Protein AF-A0A917J4Y0-F1 (afdb_monomer)

InterPro domains:
  IPR025857 MacB-like periplasmic core domain [PF12704] (19-172)

Solvent-accessible surface area (backbone atoms only — not comparable to full-atom values): 13237 Å² total; per-residue (Å²): 117,78,69,58,58,57,54,53,52,54,51,50,68,68,44,46,70,64,47,49,55,54,51,49,54,51,50,52,53,50,49,54,51,51,53,52,51,51,47,52,51,50,61,64,45,64,69,62,78,38,103,54,43,96,77,63,81,85,72,63,35,76,47,74,61,93,85,47,77,45,78,38,79,68,62,64,84,64,50,52,62,50,47,49,72,73,33,86,85,50,87,77,70,65,58,77,44,82,39,87,73,39,82,48,73,58,91,95,44,77,44,81,44,64,50,65,54,63,43,49,55,39,47,70,76,67,65,63,83,71,95,72,82,57,78,90,64,41,55,73,45,93,86,54,82,88,74,54,70,66,58,63,55,42,56,60,52,52,47,54,52,48,52,54,50,55,59,63,64,63,68,69,75,75,78,52,69,62,59,57,53,54,52,49,51,52,52,51,51,52,51,52,54,52,50,51,54,51,52,51,54,57,70,66,52,63,75,81,62,74,78,73,79,127

Nearest PDB structures (foldseek):
  5nik-assembly1_J  TM=4.363E-01  e=3.743E-01  Escherichia coli K-12
  1naq-assembly3_B  TM=4.867E-01  e=1.309E+00  Escherichia coli
  8y3r-assembly1_A  TM=3.118E-01  e=2.447E+00  African swine fever virus
  6o8z-assembly1_U  TM=2.945E-01  e=2.952E+00  Enterococcus faecalis
  6o8x-assembly1_U  TM=3.317E-01  e=8.035E+00  Enterococcus faecalis

Secondary structure (DSSP, 8-state):
-HHHHHHHHHHHHHSHHHHHHHHHHHHHHHHHHHHHHHHHHHHHHGGGSSTTGGG-----EEEEETTEEEEES---TTHHHHHHHH-TT------EEEEEEEEEEETTEEEEEEEEEE-TTHHHHHTPPPSSS-TTTTT-STT-----HHHHHHHHHHHHHHHHHHHHTT------THHHHHHHHHHHHHHHHHHHHHHHHHHHS-GGGTTS--

Sequence (214 aa):
MKGNMIIAFRNLRKNVTFSVINISGLAVGLTCFILLALWVQHELSYDSFYDNSDRLYIAYSRDNHNGNISCWSQTSSLMAPALQAGYPEIKATTRFSAHNTALLKWKDKTLIQSGATVDPGFLTMFGFSLLSGDYRTALNDPYSIILTEQTAQAAPLSWISMNKWLTNYSYRISLSGWVFVWAGFIIITIALLTISIQAIKAAVANPVKSLRNT

Organism: NCBI:txid1737353

Structure (mmCIF, N/CA/C/O backbone):
data_AF-A0A917J4Y0-F1
#
_entry.id   AF-A0A917J4Y0-F1
#
loop_
_atom_site.group_PDB
_atom_site.id
_atom_site.type_symbol
_atom_site.label_atom_id
_atom_site.label_alt_id
_atom_site.label_comp_id
_atom_site.label_asym_id
_atom_site.label_entity_id
_atom_site.label_seq_id
_atom_site.pdbx_PDB_ins_code
_atom_site.Cartn_x
_atom_site.Cartn_y
_atom_site.Cartn_z
_atom_site.occupancy
_atom_site.B_iso_or_equiv
_atom_site.auth_seq_id
_atom_site.auth_comp_id
_atom_site.auth_asym_id
_atom_site.auth_atom_id
_atom_site.pdbx_PDB_model_num
ATOM 1 N N . MET A 1 1 ? 1.580 -40.942 38.296 1.00 53.97 1 MET A N 1
ATOM 2 C CA . MET A 1 1 ? 1.506 -39.559 37.758 1.00 53.97 1 MET A CA 1
ATOM 3 C C . MET A 1 1 ? 0.163 -38.852 37.988 1.00 53.97 1 MET A C 1
ATOM 5 O O . MET A 1 1 ? 0.198 -37.678 38.326 1.00 53.97 1 MET A O 1
ATOM 9 N N . LYS A 1 2 ? -1.004 -39.516 37.876 1.00 54.19 2 LYS A N 1
ATOM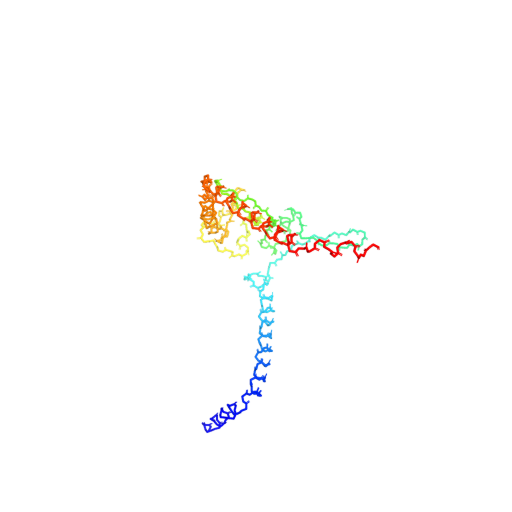 10 C CA . LYS A 1 2 ? -2.330 -38.869 38.047 1.00 54.19 2 LYS A CA 1
ATOM 11 C C . LYS A 1 2 ? -2.573 -38.222 39.428 1.00 54.19 2 LYS A C 1
ATOM 13 O O . LYS A 1 2 ? -3.234 -37.195 39.501 1.00 54.19 2 LYS A O 1
ATOM 18 N N . GLY A 1 3 ? -2.001 -38.768 40.507 1.00 65.62 3 GLY A N 1
ATOM 19 C CA . GLY A 1 3 ? -2.173 -38.228 41.865 1.00 65.62 3 GLY A CA 1
ATOM 20 C C . GLY A 1 3 ? -1.532 -36.851 42.094 1.00 65.62 3 GLY A C 1
ATOM 21 O O . GLY A 1 3 ? -2.111 -36.015 42.780 1.00 65.62 3 GLY A O 1
ATOM 22 N N . ASN A 1 4 ? -0.387 -36.567 41.463 1.00 66.50 4 ASN A N 1
ATOM 23 C CA . ASN A 1 4 ? 0.387 -35.349 41.740 1.00 66.50 4 ASN A CA 1
ATOM 24 C C . ASN A 1 4 ? -0.239 -34.089 41.114 1.00 66.50 4 ASN A C 1
ATOM 26 O O . ASN A 1 4 ? -0.193 -33.020 41.718 1.00 66.50 4 ASN A O 1
ATOM 30 N N . MET A 1 5 ? -0.885 -34.206 39.945 1.00 72.38 5 MET A N 1
ATOM 31 C CA . MET A 1 5 ? -1.561 -33.074 39.284 1.00 72.38 5 MET A CA 1
ATOM 32 C C . MET A 1 5 ? -2.764 -32.566 40.087 1.00 72.38 5 MET A C 1
ATOM 34 O O . MET A 1 5 ? -2.989 -31.362 40.183 1.00 72.38 5 MET A O 1
ATOM 38 N N . ILE A 1 6 ? -3.516 -33.475 40.714 1.00 72.38 6 ILE A N 1
ATOM 39 C CA . ILE A 1 6 ? -4.708 -33.133 41.504 1.00 72.38 6 ILE A CA 1
ATOM 40 C C . ILE A 1 6 ? -4.303 -32.404 42.796 1.00 72.38 6 ILE A C 1
ATOM 42 O O . ILE A 1 6 ? -4.974 -31.462 43.226 1.00 72.38 6 ILE A O 1
ATOM 46 N N . ILE A 1 7 ? -3.175 -32.805 43.393 1.00 73.25 7 ILE A N 1
ATOM 47 C CA . ILE A 1 7 ? -2.601 -32.163 44.583 1.00 73.25 7 ILE A CA 1
ATOM 48 C C . ILE A 1 7 ? -2.096 -30.754 44.238 1.00 73.25 7 ILE A C 1
ATOM 50 O O . ILE A 1 7 ? -2.405 -29.807 44.962 1.00 73.25 7 ILE A O 1
ATOM 54 N N . ALA A 1 8 ? -1.410 -30.586 43.103 1.00 72.62 8 ALA A N 1
ATOM 55 C CA . ALA A 1 8 ? -0.969 -29.276 42.620 1.00 72.62 8 ALA A CA 1
ATOM 56 C C . ALA A 1 8 ? -2.151 -28.320 42.361 1.00 72.62 8 ALA A C 1
ATOM 58 O O . ALA A 1 8 ? -2.118 -27.165 42.790 1.00 72.62 8 ALA A O 1
ATOM 59 N N . PHE A 1 9 ? -3.236 -28.810 41.751 1.00 74.12 9 PHE A N 1
ATOM 60 C CA . PHE A 1 9 ? -4.433 -28.009 41.472 1.00 74.12 9 PHE A CA 1
ATOM 61 C C . PHE A 1 9 ? -5.177 -27.587 42.751 1.00 74.12 9 PHE A C 1
ATOM 63 O O . PHE A 1 9 ? -5.621 -26.445 42.873 1.00 74.12 9 PHE A O 1
ATOM 70 N N . ARG A 1 10 ? -5.265 -28.474 43.756 1.00 73.38 10 ARG A N 1
ATOM 71 C CA . ARG A 1 10 ? -5.812 -28.127 45.085 1.00 73.38 10 ARG A CA 1
ATOM 72 C C . ARG A 1 10 ? -4.947 -27.106 45.824 1.00 73.38 10 ARG A C 1
ATOM 74 O O . ARG A 1 10 ? -5.500 -26.293 46.560 1.00 73.38 10 ARG A O 1
ATOM 81 N N . ASN A 1 11 ? -3.629 -27.129 45.628 1.00 69.12 11 ASN A N 1
ATOM 82 C CA . ASN A 1 11 ? -2.705 -26.179 46.251 1.00 69.12 11 ASN A CA 1
ATOM 83 C C . ASN A 1 11 ? -2.809 -24.775 45.621 1.00 69.12 11 ASN A C 1
ATOM 85 O O . ASN A 1 11 ? -2.926 -23.783 46.338 1.00 69.12 11 ASN A O 1
ATOM 89 N N . LEU A 1 12 ? -2.898 -24.698 44.288 1.00 70.00 12 LEU A N 1
ATOM 90 C CA . LEU A 1 12 ? -3.181 -23.458 43.544 1.00 70.00 12 LEU A CA 1
ATOM 91 C C . LEU A 1 12 ? -4.514 -22.819 43.966 1.00 70.00 12 LEU A C 1
ATOM 93 O O . LEU A 1 12 ? -4.611 -21.606 44.130 1.00 70.00 12 LEU A O 1
ATOM 97 N N . ARG A 1 13 ? -5.542 -23.641 44.207 1.00 70.94 13 ARG A N 1
ATOM 98 C CA . ARG A 1 13 ? -6.868 -23.173 44.640 1.00 70.94 13 ARG A CA 1
ATOM 99 C C . ARG A 1 13 ? -6.943 -22.792 46.126 1.00 70.94 13 ARG A C 1
ATOM 101 O O . ARG A 1 13 ? -7.915 -22.162 46.524 1.00 70.94 13 ARG A O 1
ATOM 108 N N . LYS A 1 14 ? -5.959 -23.175 46.950 1.00 75.38 14 LYS A N 1
ATOM 109 C CA . LYS A 1 14 ? -5.861 -22.763 48.364 1.00 75.38 14 LYS A CA 1
ATOM 110 C C . LYS A 1 14 ? -5.165 -21.408 48.532 1.00 75.38 14 LYS A C 1
ATOM 112 O O . LYS A 1 14 ? -5.572 -20.642 49.395 1.00 75.38 14 LYS A O 1
ATOM 117 N N . ASN A 1 15 ? -4.180 -21.091 47.689 1.00 75.88 15 ASN A N 1
ATOM 118 C CA . ASN A 1 15 ? -3.405 -19.842 47.745 1.00 75.88 15 ASN A CA 1
ATOM 119 C C . ASN A 1 15 ? -3.775 -18.877 46.604 1.00 75.88 15 ASN A C 1
ATOM 121 O O . ASN A 1 15 ? -2.906 -18.357 45.901 1.00 75.88 15 ASN A O 1
ATOM 125 N N . VAL A 1 16 ? -5.077 -18.635 46.421 1.00 76.00 16 VAL A N 1
ATOM 126 C CA . VAL A 1 16 ? -5.629 -17.932 45.248 1.00 76.00 16 VAL A CA 1
ATOM 127 C C . VAL A 1 16 ? -5.031 -16.543 45.019 1.00 76.00 16 VAL A C 1
ATOM 129 O O . VAL A 1 16 ? -4.706 -16.218 43.886 1.00 76.00 16 VAL A O 1
ATOM 132 N N . THR A 1 17 ? -4.809 -15.742 46.063 1.00 80.56 17 THR A N 1
ATOM 133 C CA . THR A 1 17 ? -4.285 -14.373 45.918 1.00 80.56 17 THR A CA 1
ATOM 134 C C . THR A 1 17 ? -2.860 -14.360 45.367 1.00 80.56 17 THR A C 1
ATOM 136 O O . THR A 1 17 ? -2.558 -13.618 44.436 1.00 80.56 17 THR A O 1
ATOM 139 N N . PHE A 1 18 ? -1.988 -15.223 45.895 1.00 80.19 18 PHE A N 1
ATOM 140 C CA . PHE A 1 18 ? -0.598 -15.317 45.448 1.00 80.19 18 PHE A CA 1
ATOM 141 C C . PHE A 1 18 ? -0.502 -15.884 44.027 1.00 80.19 18 PHE A C 1
ATOM 143 O O . PHE A 1 18 ? 0.251 -15.376 43.197 1.00 80.19 18 PHE A O 1
ATOM 150 N N . SER A 1 19 ? -1.308 -16.904 43.719 1.00 80.75 19 SER A N 1
ATOM 151 C CA . SER A 1 19 ? -1.375 -17.471 42.373 1.00 80.75 19 SER A CA 1
ATOM 152 C C . SER A 1 19 ? -1.917 -16.470 41.353 1.00 80.75 19 SER A C 1
ATOM 154 O O . SER A 1 19 ? -1.364 -16.386 40.263 1.00 80.75 19 SER A O 1
ATOM 156 N N . VAL A 1 20 ? -2.930 -15.670 41.700 1.00 85.44 20 VAL A N 1
ATOM 157 C CA . VAL A 1 20 ? -3.488 -14.646 40.801 1.00 85.44 20 VAL A CA 1
ATOM 158 C C . VAL A 1 20 ? -2.458 -13.567 40.477 1.00 85.44 20 VAL A C 1
ATOM 160 O O . VAL A 1 20 ? -2.309 -13.242 39.306 1.00 85.44 20 VAL A O 1
ATOM 163 N N . ILE A 1 21 ? -1.717 -13.055 41.467 1.00 88.38 21 ILE A N 1
ATOM 164 C CA . ILE A 1 21 ? -0.689 -12.019 41.248 1.00 88.38 21 ILE A CA 1
ATOM 165 C C . ILE A 1 21 ? 0.450 -12.542 40.360 1.00 88.38 21 ILE A C 1
ATOM 167 O O . ILE A 1 21 ? 0.887 -11.857 39.438 1.00 88.38 21 ILE A O 1
ATOM 171 N N . ASN A 1 22 ? 0.928 -13.763 40.613 1.00 84.44 22 ASN A N 1
ATOM 172 C CA . ASN A 1 22 ? 2.049 -14.321 39.858 1.00 84.44 22 ASN A CA 1
ATOM 173 C C . ASN A 1 22 ? 1.641 -14.705 38.422 1.00 84.44 22 ASN A C 1
ATOM 175 O O . ASN A 1 22 ? 2.352 -14.415 37.462 1.00 84.44 22 ASN A O 1
ATOM 179 N N . ILE A 1 23 ? 0.454 -15.299 38.255 1.00 89.62 23 ILE A N 1
ATOM 180 C CA . ILE A 1 23 ? -0.070 -15.668 36.934 1.00 89.62 23 ILE A CA 1
ATOM 181 C C . ILE A 1 23 ? -0.413 -14.420 36.116 1.00 89.62 23 ILE A C 1
ATOM 183 O O . ILE A 1 23 ? -0.135 -14.407 34.921 1.00 89.62 23 ILE A O 1
ATOM 187 N N . SER A 1 24 ? -0.977 -13.368 36.720 1.00 90.81 24 SER A N 1
ATOM 188 C CA . SER A 1 24 ? -1.300 -12.135 35.993 1.00 90.81 24 SER A CA 1
ATOM 189 C C . SER A 1 24 ? -0.043 -11.393 35.546 1.00 90.81 24 SER A C 1
ATOM 191 O O . SER A 1 24 ? 0.030 -10.986 34.389 1.00 90.81 24 SER A O 1
ATOM 193 N N . GLY A 1 25 ? 0.975 -11.293 36.406 1.00 90.81 25 GLY A N 1
ATOM 194 C CA . GLY A 1 25 ? 2.266 -10.708 36.039 1.00 90.81 25 GLY A CA 1
ATOM 195 C C . GLY A 1 25 ? 2.929 -11.455 34.881 1.00 90.81 25 GLY A C 1
ATOM 196 O O . GLY A 1 25 ? 3.363 -10.838 33.907 1.00 90.81 25 GLY A O 1
ATOM 197 N N . LEU A 1 26 ? 2.931 -12.790 34.938 1.00 92.19 26 LEU A N 1
ATOM 198 C CA . LEU A 1 26 ? 3.493 -13.625 33.878 1.00 92.19 26 LEU A CA 1
ATOM 199 C C . LEU A 1 26 ? 2.667 -13.548 32.585 1.00 92.19 26 LEU A C 1
ATOM 201 O O . LEU A 1 26 ? 3.241 -13.468 31.502 1.00 92.19 26 LEU A O 1
ATOM 205 N N . ALA A 1 27 ? 1.336 -13.500 32.683 1.00 95.44 27 ALA A N 1
ATOM 206 C CA . ALA A 1 27 ? 0.448 -13.360 31.531 1.00 95.44 27 ALA A CA 1
ATOM 207 C C . ALA A 1 27 ? 0.620 -12.006 30.830 1.00 95.44 27 ALA A C 1
ATOM 209 O O . ALA A 1 27 ? 0.711 -11.965 29.604 1.00 95.44 27 ALA A O 1
ATOM 210 N N . VAL A 1 28 ? 0.712 -10.906 31.585 1.00 96.44 28 VAL A N 1
ATOM 211 C CA . VAL A 1 28 ? 0.955 -9.567 31.023 1.00 96.44 28 VAL A CA 1
ATOM 212 C C . VAL A 1 28 ? 2.334 -9.509 30.365 1.00 96.44 28 VAL A C 1
ATOM 214 O O . VAL A 1 28 ? 2.439 -9.057 29.226 1.00 96.44 28 VAL A O 1
ATOM 217 N N . GLY A 1 29 ? 3.371 -10.036 31.024 1.00 96.75 29 GLY A N 1
ATOM 218 C CA . GLY A 1 29 ? 4.720 -10.097 30.456 1.00 96.75 29 GLY A CA 1
ATOM 219 C C . GLY A 1 29 ? 4.778 -10.901 29.154 1.00 96.75 29 GLY A C 1
ATOM 220 O O . GLY A 1 29 ? 5.323 -10.424 28.158 1.00 96.75 29 GLY A O 1
ATOM 221 N N . LEU A 1 30 ? 4.150 -12.082 29.130 1.00 96.50 30 LEU A N 1
ATOM 222 C CA . LEU A 1 30 ? 4.071 -12.923 27.935 1.00 96.50 30 LEU A CA 1
ATOM 223 C C . LEU A 1 30 ? 3.274 -12.241 26.814 1.00 96.50 30 LEU A C 1
ATOM 225 O O . LEU A 1 30 ? 3.672 -12.307 25.656 1.00 96.50 30 LEU A O 1
ATOM 229 N N . THR A 1 31 ? 2.180 -11.551 27.152 1.00 96.69 31 THR A N 1
ATOM 230 C CA . THR A 1 31 ? 1.353 -10.823 26.176 1.00 96.69 31 THR A CA 1
ATOM 231 C C . THR A 1 31 ? 2.151 -9.701 25.522 1.00 96.69 31 THR A C 1
ATOM 233 O O . THR A 1 31 ? 2.190 -9.616 24.296 1.00 96.69 31 THR A O 1
ATOM 236 N N . CYS A 1 32 ? 2.846 -8.880 26.315 1.00 95.38 32 CYS A N 1
ATOM 237 C CA . CYS A 1 32 ? 3.712 -7.826 25.788 1.00 95.38 32 CYS A CA 1
ATOM 238 C C . CYS A 1 32 ? 4.830 -8.398 24.908 1.00 95.38 32 CYS A C 1
ATOM 240 O O . CYS A 1 32 ? 5.087 -7.870 23.829 1.00 95.38 32 CYS A O 1
ATOM 242 N N . PHE A 1 33 ? 5.460 -9.499 25.328 1.00 97.00 33 PHE A N 1
ATOM 243 C CA . PHE A 1 33 ? 6.500 -10.161 24.542 1.00 97.00 33 PHE A CA 1
ATOM 244 C C . PHE A 1 33 ? 5.973 -10.686 23.199 1.00 97.00 33 PHE A C 1
ATOM 246 O O . PHE A 1 33 ? 6.596 -10.443 22.169 1.00 97.00 33 PHE A O 1
ATOM 253 N N . ILE A 1 34 ? 4.815 -11.355 23.186 1.00 96.56 34 ILE A N 1
ATOM 254 C CA . ILE A 1 34 ? 4.198 -11.869 21.955 1.00 96.56 34 ILE A CA 1
ATOM 255 C C . ILE A 1 34 ? 3.816 -10.721 21.018 1.00 96.56 34 ILE A C 1
ATOM 257 O O . ILE A 1 34 ? 4.077 -10.815 19.824 1.00 96.56 34 ILE A O 1
ATOM 261 N N . LEU A 1 35 ? 3.243 -9.628 21.532 1.00 95.31 35 LEU A N 1
ATOM 262 C CA . LEU A 1 35 ? 2.896 -8.466 20.708 1.00 95.31 35 LEU A CA 1
ATOM 263 C C . LEU A 1 35 ? 4.132 -7.832 20.062 1.00 95.31 35 LEU A C 1
ATOM 265 O O . LEU A 1 35 ? 4.101 -7.516 18.876 1.00 95.31 35 LEU A O 1
ATOM 269 N N . LEU A 1 36 ? 5.229 -7.695 20.812 1.00 95.12 36 LEU A N 1
ATOM 270 C CA . LEU A 1 36 ? 6.495 -7.203 20.265 1.00 95.12 36 LEU A CA 1
ATOM 271 C C . LEU A 1 36 ? 7.082 -8.173 19.235 1.00 95.12 36 LEU A C 1
ATOM 273 O O . LEU A 1 36 ? 7.525 -7.736 18.178 1.00 95.12 36 LEU A O 1
ATOM 277 N N . ALA A 1 37 ? 7.052 -9.479 19.504 1.00 93.38 37 ALA A N 1
ATOM 278 C CA . ALA A 1 37 ? 7.535 -10.488 18.567 1.00 93.38 37 ALA A CA 1
ATOM 279 C C . ALA A 1 37 ? 6.719 -10.501 17.265 1.00 93.38 37 ALA A C 1
ATOM 281 O O . ALA A 1 37 ? 7.303 -10.561 16.187 1.00 93.38 37 ALA A O 1
ATOM 282 N N . LEU A 1 38 ? 5.390 -10.384 17.352 1.00 91.25 38 LEU A N 1
ATOM 283 C CA . LEU A 1 38 ? 4.510 -10.256 16.189 1.00 91.25 38 LEU A CA 1
ATOM 284 C C . LEU A 1 38 ? 4.768 -8.958 15.423 1.00 91.25 38 LEU A C 1
ATOM 286 O O . LEU A 1 38 ? 4.756 -8.975 14.198 1.00 91.25 38 LEU A O 1
ATOM 290 N N . TRP A 1 39 ? 5.031 -7.850 16.119 1.00 91.69 39 TRP A N 1
ATOM 291 C CA . TRP A 1 39 ? 5.376 -6.585 15.473 1.00 91.69 39 TRP A CA 1
ATOM 292 C C . TRP A 1 39 ? 6.708 -6.676 14.719 1.00 91.69 39 TRP A C 1
ATOM 294 O O . TRP A 1 39 ? 6.779 -6.294 13.558 1.00 91.69 39 TRP A O 1
ATOM 304 N N . VAL A 1 40 ? 7.740 -7.262 15.332 1.00 90.44 40 VAL A N 1
ATOM 305 C CA . VAL A 1 40 ? 9.033 -7.498 14.668 1.00 90.44 40 VAL A CA 1
ATOM 306 C C . VAL A 1 40 ? 8.880 -8.461 13.492 1.00 90.44 40 VAL A C 1
ATOM 308 O O . VAL A 1 40 ? 9.447 -8.225 12.429 1.00 90.44 40 VAL A O 1
ATOM 311 N N . GLN A 1 41 ? 8.101 -9.535 13.655 1.00 85.75 41 GLN A N 1
ATOM 312 C CA . GLN A 1 41 ? 7.812 -10.466 12.566 1.00 85.75 41 GLN A CA 1
ATOM 313 C C . GLN A 1 41 ? 7.090 -9.758 11.416 1.00 85.75 41 GLN A C 1
ATOM 315 O O . GLN A 1 41 ? 7.433 -9.992 10.263 1.00 85.75 41 GLN A O 1
ATOM 320 N N . HIS A 1 42 ? 6.126 -8.890 11.725 1.00 84.25 42 HIS A N 1
ATOM 321 C CA . HIS A 1 42 ? 5.419 -8.089 10.734 1.00 84.25 42 HIS A CA 1
ATOM 322 C C . HIS A 1 42 ? 6.383 -7.164 9.982 1.00 84.25 42 HIS A C 1
ATOM 324 O O . HIS A 1 42 ? 6.382 -7.172 8.753 1.00 84.25 42 HIS A O 1
ATOM 330 N N . GLU A 1 43 ? 7.242 -6.436 10.698 1.00 82.12 43 GLU A N 1
ATOM 331 C CA . GLU A 1 43 ? 8.229 -5.529 10.101 1.00 82.12 43 GLU A CA 1
ATOM 332 C C . GLU A 1 43 ? 9.203 -6.274 9.177 1.00 82.12 43 GLU A C 1
ATOM 334 O O . GLU A 1 43 ? 9.412 -5.874 8.038 1.00 82.12 43 GLU A O 1
ATOM 339 N N . LEU A 1 44 ? 9.730 -7.421 9.618 1.00 75.25 44 LEU A N 1
ATOM 340 C CA . LEU A 1 44 ? 10.630 -8.242 8.801 1.00 75.25 44 LEU A CA 1
ATOM 341 C C . LEU A 1 44 ? 9.916 -8.935 7.633 1.00 75.25 44 LEU A C 1
ATOM 343 O O . LEU A 1 44 ? 10.528 -9.192 6.600 1.00 75.25 44 LEU A O 1
ATOM 347 N N . SER A 1 45 ? 8.625 -9.243 7.773 1.00 75.88 45 SER A N 1
ATOM 348 C CA . SER A 1 45 ? 7.827 -9.807 6.679 1.00 75.88 45 SER A CA 1
ATOM 349 C C . SER A 1 45 ? 7.478 -8.777 5.603 1.00 75.88 45 SER A C 1
ATOM 351 O O . SER A 1 45 ? 7.149 -9.166 4.483 1.00 75.88 45 SER A O 1
ATOM 353 N N . TYR A 1 46 ? 7.584 -7.481 5.917 1.00 63.81 46 TYR A N 1
ATOM 354 C CA . TYR A 1 46 ? 7.230 -6.392 5.009 1.00 63.81 46 TYR A CA 1
ATOM 355 C C . TYR A 1 46 ? 8.096 -6.352 3.741 1.00 63.81 46 TYR A C 1
ATOM 357 O O . TYR A 1 46 ? 7.619 -5.977 2.672 1.00 63.81 46 TYR A O 1
ATOM 365 N N . ASP A 1 47 ? 9.335 -6.832 3.817 1.00 60.31 47 ASP A N 1
ATOM 366 C CA . ASP A 1 47 ? 10.229 -6.892 2.655 1.00 60.31 47 ASP A CA 1
ATOM 367 C C . ASP A 1 47 ? 10.101 -8.210 1.861 1.00 60.31 47 ASP A C 1
ATOM 369 O O . ASP A 1 47 ? 10.605 -8.328 0.743 1.00 60.31 47 ASP A O 1
ATOM 373 N N . SER A 1 48 ? 9.369 -9.200 2.390 1.00 65.62 48 SER A N 1
ATOM 374 C CA . SER A 1 48 ? 9.219 -10.545 1.809 1.00 65.62 48 SER A CA 1
ATOM 375 C C . SER A 1 48 ? 7.902 -10.749 1.044 1.00 65.62 48 SER A C 1
ATOM 377 O O . SER A 1 48 ? 7.510 -11.885 0.775 1.00 65.62 48 SER A O 1
ATOM 379 N N . PHE A 1 49 ? 7.192 -9.674 0.700 1.00 67.00 49 PHE A N 1
ATOM 380 C CA . PHE A 1 49 ? 5.878 -9.766 0.051 1.00 67.00 49 PHE A CA 1
ATOM 381 C C . PHE A 1 49 ? 5.920 -10.281 -1.396 1.00 67.00 49 PHE A C 1
ATOM 383 O O . PHE A 1 49 ? 4.897 -10.747 -1.895 1.00 67.00 49 PHE A O 1
ATOM 390 N N . TYR A 1 50 ? 7.067 -10.196 -2.078 1.00 71.06 50 TYR A N 1
ATOM 391 C CA . TYR A 1 50 ? 7.200 -10.579 -3.484 1.00 71.06 50 TYR A CA 1
ATOM 392 C C . TYR A 1 50 ? 8.138 -11.775 -3.638 1.00 71.06 50 TYR A C 1
ATOM 394 O O . TYR A 1 50 ? 9.270 -11.723 -3.167 1.00 71.06 50 TYR A O 1
ATOM 402 N N . ASP A 1 51 ? 7.732 -12.784 -4.415 1.00 71.06 51 ASP A N 1
ATOM 403 C CA . ASP A 1 51 ? 8.558 -13.963 -4.752 1.00 71.06 51 ASP A CA 1
ATOM 404 C C . ASP A 1 51 ? 9.913 -13.604 -5.398 1.00 71.06 51 ASP A C 1
ATOM 406 O O . ASP A 1 51 ? 10.833 -14.417 -5.461 1.00 71.06 51 ASP A O 1
ATOM 410 N N . ASN A 1 52 ? 10.035 -12.378 -5.916 1.00 79.38 52 ASN A N 1
ATOM 411 C CA . ASN A 1 52 ? 11.222 -11.866 -6.593 1.00 79.38 52 ASN A CA 1
ATOM 412 C C . ASN A 1 52 ? 11.939 -10.754 -5.814 1.00 79.38 52 ASN A C 1
ATOM 414 O O . ASN A 1 52 ? 12.775 -10.081 -6.417 1.00 79.38 52 ASN A O 1
ATOM 418 N N . SER A 1 53 ? 11.631 -10.543 -4.529 1.00 77.88 53 SER A N 1
ATOM 419 C CA . SER A 1 53 ? 12.208 -9.466 -3.702 1.00 77.88 53 SER A CA 1
ATOM 420 C C . SER A 1 53 ? 13.738 -9.399 -3.787 1.00 77.88 53 SER A C 1
ATOM 422 O O . SER A 1 53 ? 14.283 -8.322 -4.008 1.00 77.88 53 SER A O 1
ATOM 424 N N . ASP A 1 54 ? 14.420 -10.548 -3.778 1.00 83.06 54 ASP A N 1
ATOM 425 C CA . ASP A 1 54 ? 15.885 -10.659 -3.894 1.00 83.06 54 ASP A CA 1
ATOM 426 C C . ASP A 1 54 ? 16.477 -10.096 -5.201 1.00 83.06 54 ASP A C 1
ATOM 428 O O . ASP A 1 54 ? 17.687 -9.902 -5.313 1.00 83.06 54 ASP A O 1
ATOM 432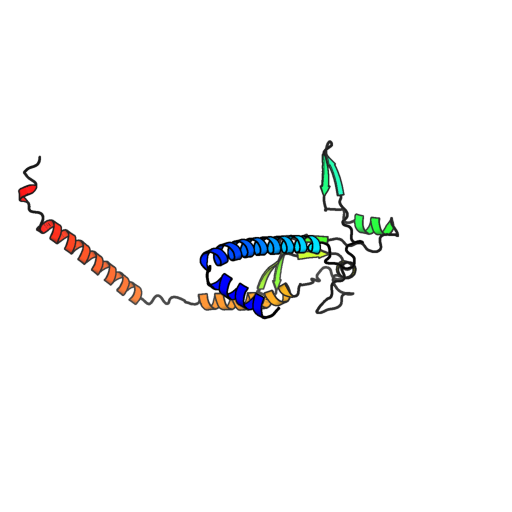 N N . ARG A 1 55 ? 15.645 -9.881 -6.226 1.00 87.31 55 ARG A N 1
ATOM 433 C CA . ARG A 1 55 ? 16.050 -9.444 -7.575 1.00 87.31 55 ARG A CA 1
ATOM 434 C C . ARG A 1 55 ? 15.435 -8.105 -7.978 1.00 87.31 55 ARG A C 1
ATOM 436 O O . ARG A 1 55 ? 15.622 -7.672 -9.117 1.00 87.31 55 ARG A O 1
ATOM 443 N N . LEU A 1 56 ? 14.682 -7.470 -7.082 1.00 88.81 56 LEU A N 1
ATOM 444 C CA . LEU A 1 56 ? 14.060 -6.173 -7.309 1.00 88.81 56 LEU A CA 1
ATOM 445 C C . LEU A 1 56 ? 14.928 -5.091 -6.670 1.00 88.81 56 LEU A C 1
ATOM 447 O O . LEU A 1 56 ? 15.177 -5.097 -5.470 1.00 88.81 56 LEU A O 1
ATOM 451 N N . TYR A 1 57 ? 15.373 -4.142 -7.486 1.00 88.06 57 TYR A N 1
ATOM 452 C CA . TYR A 1 57 ? 16.236 -3.053 -7.044 1.00 88.06 57 TYR A CA 1
ATOM 453 C C . TYR A 1 57 ? 15.630 -1.707 -7.425 1.00 88.06 57 TYR A C 1
ATOM 455 O O . TYR A 1 57 ? 15.046 -1.556 -8.500 1.00 88.06 57 TYR A O 1
ATOM 463 N N . ILE A 1 58 ? 15.808 -0.718 -6.549 1.00 88.94 58 ILE A N 1
ATOM 464 C CA . ILE A 1 58 ? 15.429 0.674 -6.797 1.00 88.94 58 ILE A CA 1
ATOM 465 C C . ILE A 1 58 ? 16.693 1.455 -7.146 1.00 88.94 58 ILE A C 1
ATOM 467 O O . ILE A 1 58 ? 17.672 1.446 -6.400 1.00 88.94 58 ILE A O 1
ATOM 471 N N . ALA A 1 59 ? 16.667 2.148 -8.281 1.00 89.38 59 ALA A N 1
ATOM 472 C CA . ALA A 1 59 ? 17.732 3.061 -8.660 1.00 89.38 59 ALA A CA 1
ATOM 473 C C . ALA A 1 59 ? 17.574 4.394 -7.913 1.00 89.38 59 ALA A C 1
ATOM 475 O O . ALA A 1 59 ? 16.508 5.004 -7.942 1.00 89.38 59 ALA A O 1
ATOM 476 N N . TYR A 1 60 ? 18.649 4.857 -7.275 1.00 88.56 60 TYR A N 1
ATOM 477 C CA . TYR A 1 60 ? 18.707 6.161 -6.615 1.00 88.56 60 TYR A CA 1
ATOM 478 C C . TYR A 1 60 ? 19.654 7.089 -7.372 1.00 88.56 60 TYR A C 1
ATOM 480 O O . TYR A 1 60 ? 20.734 6.670 -7.795 1.00 88.56 60 TYR A O 1
ATOM 488 N N . SER A 1 61 ? 19.271 8.358 -7.503 1.00 86.75 61 SER A N 1
ATOM 489 C CA . SER A 1 61 ? 20.185 9.406 -7.950 1.00 86.75 61 SER A CA 1
ATOM 490 C C . SER A 1 61 ? 21.030 9.876 -6.774 1.00 86.75 61 SER A C 1
ATOM 492 O O . SER A 1 61 ? 20.515 10.074 -5.671 1.00 86.75 61 SER A O 1
ATOM 494 N N . ARG A 1 62 ? 22.327 10.063 -7.008 1.00 87.31 62 ARG A N 1
ATOM 495 C CA . ARG A 1 62 ? 23.258 10.627 -6.035 1.00 87.31 62 ARG A CA 1
ATOM 496 C C . ARG A 1 62 ? 23.737 11.976 -6.548 1.00 87.31 62 ARG A C 1
ATOM 498 O O . ARG A 1 62 ? 24.438 12.019 -7.553 1.00 87.31 62 ARG A O 1
ATOM 505 N N . ASP A 1 63 ? 23.461 13.026 -5.787 1.00 85.44 63 ASP A N 1
ATOM 506 C CA . ASP A 1 63 ? 23.959 14.371 -6.058 1.00 85.44 63 ASP A CA 1
ATOM 507 C C . ASP A 1 63 ? 24.960 14.798 -4.986 1.00 85.44 63 ASP A C 1
ATOM 509 O O . ASP A 1 63 ? 24.810 14.478 -3.806 1.00 85.44 63 ASP A O 1
ATOM 513 N N . ASN A 1 64 ? 25.992 15.535 -5.392 1.00 87.75 64 ASN A N 1
ATOM 514 C CA . ASN A 1 64 ? 26.975 16.114 -4.482 1.00 87.75 64 ASN A CA 1
ATOM 515 C C . ASN A 1 64 ? 26.867 17.639 -4.530 1.00 87.75 64 ASN A C 1
ATOM 517 O O . ASN A 1 64 ? 27.271 18.264 -5.510 1.00 87.75 64 ASN A O 1
ATOM 521 N N . HIS A 1 65 ? 26.343 18.227 -3.458 1.00 81.88 65 HIS A N 1
ATOM 522 C CA . HIS A 1 65 ? 26.254 19.672 -3.290 1.00 81.88 65 HIS A CA 1
ATOM 523 C C . HIS A 1 65 ? 27.302 20.120 -2.267 1.00 81.88 65 HIS A C 1
ATOM 525 O O . HIS A 1 65 ? 27.106 19.976 -1.060 1.00 81.88 65 HIS A O 1
ATOM 531 N N . ASN A 1 66 ? 28.426 20.666 -2.744 1.00 79.81 66 ASN A N 1
ATOM 532 C CA . ASN A 1 66 ? 29.512 21.203 -1.911 1.00 79.81 66 ASN A CA 1
ATOM 533 C C . ASN A 1 66 ? 29.998 20.240 -0.803 1.00 79.81 66 ASN A C 1
ATOM 535 O O . ASN A 1 66 ? 30.201 20.649 0.338 1.00 79.81 66 ASN A O 1
ATOM 539 N N . GLY A 1 67 ? 30.168 18.953 -1.123 1.00 86.56 67 GLY A N 1
ATOM 540 C CA . G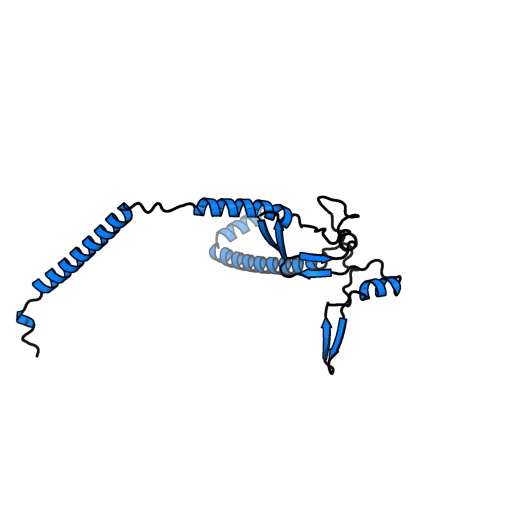LY A 1 67 ? 30.629 17.929 -0.176 1.00 86.56 67 GLY A CA 1
ATOM 541 C C . GLY A 1 67 ? 29.508 17.225 0.594 1.00 86.56 67 GLY A C 1
ATOM 542 O O . GLY A 1 67 ? 29.763 16.192 1.209 1.00 86.56 67 GLY A O 1
ATOM 543 N N . ASN A 1 68 ? 28.267 17.715 0.514 1.00 86.25 68 ASN A N 1
ATOM 544 C CA . ASN A 1 68 ? 27.100 17.003 1.024 1.00 86.25 68 ASN A CA 1
ATOM 545 C C . ASN A 1 68 ? 26.548 16.077 -0.060 1.00 86.25 68 ASN A C 1
ATOM 547 O O . ASN A 1 68 ? 26.039 16.528 -1.088 1.00 86.25 68 ASN A O 1
ATOM 551 N N . ILE A 1 69 ? 26.655 14.772 0.182 1.00 87.06 69 ILE A N 1
ATOM 552 C CA . ILE A 1 69 ? 26.082 13.747 -0.689 1.00 87.06 69 ILE A CA 1
ATOM 553 C C . ILE A 1 69 ? 24.609 13.573 -0.316 1.00 87.06 69 ILE A C 1
ATOM 555 O O . ILE A 1 69 ? 24.290 13.210 0.816 1.00 87.06 69 ILE A O 1
ATOM 559 N N . SER A 1 70 ? 23.716 13.811 -1.270 1.00 85.44 70 SER A N 1
ATOM 560 C CA . SER A 1 70 ? 22.282 13.557 -1.140 1.00 85.44 70 SER A CA 1
ATOM 561 C C . SER A 1 70 ? 21.872 12.431 -2.080 1.00 85.44 70 SER A C 1
ATOM 563 O O . SER A 1 70 ? 22.310 12.381 -3.229 1.00 85.44 70 SER A O 1
ATOM 565 N N . CYS A 1 71 ? 21.035 11.522 -1.584 1.00 86.56 71 CYS A N 1
ATOM 566 C CA . CYS A 1 71 ? 20.472 10.430 -2.369 1.00 86.56 71 CYS A CA 1
ATOM 567 C C . CYS A 1 71 ? 18.966 10.642 -2.503 1.00 86.56 71 CYS A C 1
ATOM 569 O O . CYS A 1 71 ? 18.268 10.765 -1.496 1.00 86.56 71 CYS A O 1
ATOM 571 N N . TRP A 1 72 ? 18.468 10.646 -3.734 1.00 84.75 72 TRP A N 1
ATOM 572 C CA . TRP A 1 72 ? 17.056 10.853 -4.044 1.00 84.75 72 TRP A CA 1
ATOM 573 C C . TRP A 1 72 ? 16.526 9.652 -4.820 1.00 84.75 72 TRP A C 1
ATOM 575 O O . TRP A 1 72 ? 17.212 9.105 -5.681 1.00 84.75 72 TRP A O 1
ATOM 585 N N . SER A 1 73 ? 15.289 9.249 -4.543 1.00 83.31 73 SER A N 1
ATOM 586 C CA . SER A 1 73 ? 14.601 8.193 -5.300 1.00 83.31 73 SER A CA 1
ATOM 587 C C . SER A 1 73 ? 14.090 8.669 -6.665 1.00 83.31 73 SER A C 1
ATOM 589 O O . SER A 1 73 ? 13.549 7.883 -7.435 1.00 83.31 73 SER A O 1
ATOM 591 N N . GLN A 1 74 ? 14.238 9.959 -6.975 1.00 82.62 74 GLN A N 1
ATOM 592 C CA . GLN A 1 74 ? 13.861 10.522 -8.263 1.00 82.62 74 GLN A CA 1
ATOM 593 C C . GLN A 1 74 ? 15.006 10.340 -9.256 1.00 82.62 74 GLN A C 1
ATOM 595 O O . GLN A 1 74 ? 16.108 10.850 -9.061 1.00 82.62 74 GLN A O 1
ATOM 600 N N . THR A 1 75 ? 14.727 9.625 -10.338 1.00 86.06 75 THR A N 1
ATOM 601 C CA . THR A 1 75 ? 15.664 9.396 -11.439 1.00 86.06 75 THR A CA 1
ATOM 602 C C . THR A 1 75 ? 15.107 9.973 -12.733 1.00 86.06 75 THR A C 1
ATOM 604 O O . THR A 1 75 ? 13.891 10.034 -12.922 1.00 86.06 75 THR A O 1
ATOM 607 N N . SER A 1 76 ? 15.988 10.356 -13.662 1.00 85.19 76 SER A N 1
ATOM 608 C CA . SER A 1 76 ? 15.564 10.773 -15.003 1.00 85.19 76 SER A CA 1
ATOM 609 C C . SER A 1 76 ? 14.764 9.664 -15.691 1.00 85.19 76 SER A C 1
ATOM 611 O O . SER A 1 76 ? 15.116 8.485 -15.610 1.00 8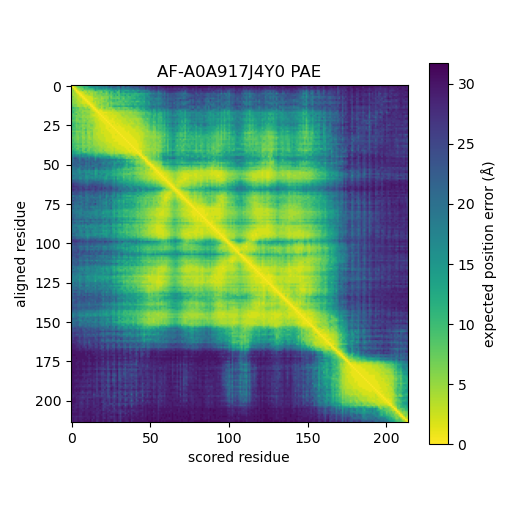5.19 76 SER A O 1
ATOM 613 N N . SER A 1 77 ? 13.713 10.035 -16.424 1.00 83.62 77 SER A N 1
ATOM 614 C CA . SER A 1 77 ? 12.867 9.086 -17.158 1.00 83.62 77 SER A CA 1
ATOM 615 C C . SER A 1 77 ? 13.632 8.288 -18.222 1.00 83.62 77 SER A C 1
ATOM 617 O O . SER A 1 77 ? 13.199 7.192 -18.578 1.00 83.62 77 SER A O 1
ATOM 619 N N . LEU A 1 78 ? 14.774 8.813 -18.691 1.00 88.00 78 LEU A N 1
ATOM 620 C CA . LEU A 1 78 ? 15.684 8.172 -19.646 1.00 88.00 78 LEU A CA 1
ATOM 621 C C . LEU A 1 78 ? 16.595 7.111 -19.008 1.00 88.00 78 LEU A C 1
ATOM 623 O O . LEU A 1 78 ? 17.207 6.328 -19.728 1.00 88.00 78 LEU A O 1
ATOM 627 N N . MET A 1 79 ? 16.679 7.053 -17.675 1.00 88.12 79 MET A N 1
ATOM 628 C CA . MET A 1 79 ? 17.533 6.085 -16.983 1.00 88.12 79 MET A CA 1
ATOM 629 C C . MET A 1 79 ? 17.055 4.648 -17.208 1.00 88.12 79 MET A C 1
ATOM 631 O O . MET A 1 79 ? 17.868 3.779 -17.494 1.00 88.12 79 MET A O 1
ATOM 635 N N . ALA A 1 80 ? 15.743 4.404 -17.143 1.00 88.94 80 ALA A N 1
ATOM 636 C CA . ALA A 1 80 ? 15.163 3.078 -17.357 1.00 88.94 80 ALA A CA 1
ATOM 637 C C . ALA A 1 80 ? 15.534 2.463 -18.730 1.00 88.94 80 ALA A C 1
ATOM 639 O O . ALA A 1 80 ? 16.102 1.367 -18.741 1.00 88.94 80 ALA A O 1
ATOM 640 N N . PRO A 1 81 ? 15.314 3.143 -19.879 1.00 90.25 81 PRO A N 1
ATOM 641 C CA . PRO A 1 81 ? 15.719 2.598 -21.175 1.00 90.25 81 PRO A CA 1
ATOM 642 C C . PRO A 1 81 ? 17.244 2.535 -21.352 1.00 90.25 81 PRO A C 1
ATOM 644 O O . PRO A 1 81 ? 17.737 1.597 -21.973 1.00 90.25 81 PRO A O 1
ATOM 647 N N . ALA A 1 82 ? 18.005 3.482 -20.789 1.00 91.19 82 ALA A N 1
ATOM 648 C CA . ALA A 1 82 ? 19.468 3.455 -20.864 1.00 91.19 82 ALA A CA 1
ATOM 649 C C . ALA A 1 82 ? 20.065 2.255 -20.113 1.00 91.19 82 ALA A C 1
ATOM 651 O O . ALA A 1 82 ? 20.972 1.600 -20.622 1.00 91.19 82 ALA A O 1
ATOM 652 N N . LEU A 1 83 ? 19.530 1.935 -18.932 1.00 90.50 83 LEU A N 1
ATOM 653 C CA . LEU A 1 83 ? 19.934 0.766 -18.156 1.00 90.50 83 LEU A CA 1
ATOM 654 C C . LEU A 1 83 ? 19.649 -0.531 -18.913 1.00 90.50 83 LEU A C 1
ATOM 656 O O . LEU A 1 83 ? 20.527 -1.379 -19.024 1.00 90.50 83 LEU A O 1
ATOM 660 N N . GLN A 1 84 ? 18.452 -0.658 -19.484 1.00 90.06 84 GLN A N 1
ATOM 661 C CA . GLN A 1 84 ? 18.074 -1.858 -20.227 1.00 90.06 84 GLN A CA 1
ATOM 662 C C . GLN A 1 84 ? 18.895 -2.046 -21.514 1.00 90.06 84 GLN A C 1
ATOM 664 O O . GLN A 1 84 ? 19.165 -3.177 -21.908 1.00 90.06 84 GLN A O 1
ATOM 669 N N . ALA A 1 85 ? 19.314 -0.955 -22.162 1.00 91.81 85 ALA A N 1
ATOM 670 C CA . ALA A 1 85 ? 20.175 -1.011 -23.343 1.00 91.81 85 ALA A CA 1
ATOM 671 C C . ALA A 1 85 ? 21.655 -1.264 -23.002 1.00 91.81 85 ALA A C 1
ATOM 673 O O . ALA A 1 85 ? 22.356 -1.917 -23.772 1.00 91.81 85 ALA A O 1
ATOM 674 N N . GLY A 1 86 ? 22.141 -0.725 -21.879 1.00 93.31 86 GLY A N 1
ATOM 675 C CA . GLY A 1 86 ? 23.549 -0.801 -21.482 1.00 93.31 86 GLY A CA 1
ATOM 676 C C . GLY A 1 86 ? 23.940 -2.086 -20.751 1.00 93.31 86 GLY A C 1
ATOM 677 O O . GLY A 1 86 ? 25.110 -2.461 -20.794 1.00 93.31 86 GLY A O 1
ATOM 678 N N . TYR A 1 87 ? 22.982 -2.755 -20.103 1.00 92.31 87 TYR A N 1
ATOM 679 C CA . TYR A 1 87 ? 23.243 -3.874 -19.195 1.00 92.31 87 TYR A CA 1
ATOM 680 C C . TYR A 1 87 ? 22.325 -5.070 -19.499 1.00 92.31 87 TYR A C 1
ATOM 682 O O . TYR A 1 87 ? 21.157 -5.068 -19.097 1.00 92.31 87 TYR A O 1
ATOM 690 N N . PRO A 1 88 ? 22.818 -6.114 -20.194 1.00 90.38 88 PRO A N 1
ATOM 691 C CA . PRO A 1 88 ? 22.013 -7.281 -20.567 1.00 90.38 88 PRO A CA 1
ATOM 692 C C . PRO A 1 88 ? 21.530 -8.124 -19.371 1.00 90.38 88 PRO A C 1
ATOM 694 O O . PRO A 1 88 ? 20.604 -8.922 -19.514 1.00 90.38 88 PRO A O 1
ATOM 697 N N . GLU A 1 89 ? 22.123 -7.963 -18.187 1.00 91.75 89 GLU A N 1
ATOM 698 C CA . GLU A 1 89 ? 21.676 -8.586 -16.938 1.00 91.75 89 GLU A CA 1
ATOM 699 C C . GLU A 1 89 ? 20.341 -8.020 -16.414 1.00 91.75 89 GLU A C 1
ATOM 701 O O . GLU A 1 89 ? 19.641 -8.690 -15.645 1.00 91.75 89 GLU A O 1
ATOM 706 N N . ILE A 1 90 ? 19.952 -6.816 -16.850 1.00 91.31 90 ILE A N 1
ATOM 707 C CA . ILE A 1 90 ? 18.701 -6.171 -16.446 1.00 91.31 90 ILE A CA 1
ATOM 708 C C . ILE A 1 90 ? 17.552 -6.723 -17.296 1.00 91.31 90 ILE A C 1
ATOM 710 O O . ILE A 1 90 ? 17.324 -6.317 -18.433 1.00 91.31 90 ILE A O 1
ATOM 714 N N . LYS A 1 91 ? 16.782 -7.650 -16.715 1.00 89.38 91 LYS A N 1
ATOM 715 C CA . LYS A 1 91 ? 15.669 -8.327 -17.408 1.00 89.38 91 LYS A CA 1
ATOM 716 C C . LYS A 1 91 ? 14.474 -7.420 -17.701 1.00 89.38 91 LYS A C 1
ATOM 718 O O . LYS A 1 91 ? 13.811 -7.595 -18.719 1.00 89.38 91 LYS A O 1
ATOM 723 N N . ALA A 1 92 ? 14.168 -6.499 -16.794 1.00 89.88 92 ALA A N 1
ATOM 724 C CA . ALA A 1 92 ? 13.044 -5.584 -16.913 1.00 89.88 92 ALA A CA 1
ATOM 725 C C . ALA A 1 92 ? 13.310 -4.319 -16.097 1.00 89.88 92 ALA A C 1
ATOM 727 O O . ALA A 1 92 ? 13.943 -4.373 -15.042 1.00 89.88 92 ALA A O 1
ATOM 728 N N . THR A 1 93 ? 12.793 -3.192 -16.577 1.00 90.88 93 THR A N 1
ATOM 729 C CA . THR A 1 93 ? 12.749 -1.935 -15.834 1.00 90.88 93 THR A CA 1
ATOM 730 C C . THR A 1 93 ? 11.315 -1.423 -15.816 1.00 90.88 93 THR A C 1
ATOM 732 O O . THR A 1 93 ? 10.534 -1.673 -16.734 1.00 90.88 93 THR A O 1
ATOM 735 N N . THR A 1 94 ? 10.951 -0.728 -14.746 1.00 90.62 94 THR A N 1
ATOM 736 C CA . THR A 1 94 ? 9.674 -0.024 -14.642 1.00 90.62 94 THR A CA 1
ATOM 737 C C . THR A 1 94 ? 9.901 1.277 -13.905 1.00 90.62 94 THR A C 1
ATOM 739 O O . THR A 1 94 ? 10.706 1.351 -12.974 1.00 90.62 94 THR A O 1
ATOM 742 N N . ARG A 1 95 ? 9.174 2.308 -14.308 1.00 90.56 95 ARG A N 1
ATOM 743 C CA . ARG A 1 95 ? 9.099 3.570 -13.583 1.00 90.56 95 ARG A CA 1
ATOM 744 C C . ARG A 1 95 ? 7.906 3.532 -12.640 1.00 90.56 95 ARG A C 1
ATOM 746 O O . ARG A 1 95 ? 6.908 2.862 -12.907 1.00 90.56 95 ARG A O 1
ATOM 753 N N . PHE A 1 96 ? 8.039 4.247 -11.532 1.00 89.88 96 PHE A N 1
ATOM 754 C CA . PHE A 1 96 ? 7.009 4.388 -10.516 1.00 89.88 96 PHE A CA 1
ATOM 755 C C . PHE A 1 96 ? 7.003 5.834 -10.030 1.00 89.88 96 PHE A C 1
ATOM 757 O O . PHE A 1 96 ? 8.038 6.361 -9.622 1.00 89.88 96 PHE A O 1
ATOM 764 N N . SER A 1 97 ? 5.841 6.477 -10.069 1.00 88.56 97 SER A N 1
ATOM 765 C CA . SER A 1 97 ? 5.649 7.814 -9.519 1.00 88.56 97 SER A CA 1
ATOM 766 C C . SER A 1 97 ? 4.403 7.825 -8.644 1.00 88.56 97 SER A C 1
ATOM 768 O O . SER A 1 97 ? 3.282 7.678 -9.129 1.00 88.56 97 SER A O 1
ATOM 770 N N . ALA A 1 98 ? 4.606 7.952 -7.333 1.00 84.38 98 ALA A N 1
ATOM 771 C CA . ALA A 1 98 ? 3.515 8.039 -6.374 1.00 84.38 98 ALA A CA 1
ATOM 772 C C . ALA A 1 98 ? 2.870 9.429 -6.397 1.00 84.38 98 ALA A C 1
ATOM 774 O 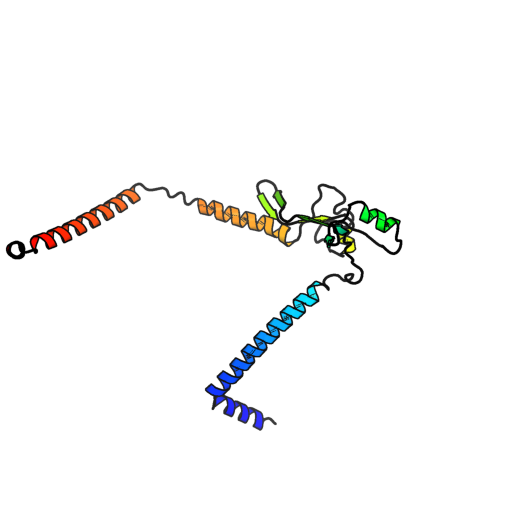O . ALA A 1 98 ? 3.549 10.457 -6.381 1.00 84.38 98 ALA A O 1
ATOM 775 N N . HIS A 1 99 ? 1.543 9.449 -6.345 1.00 77.88 99 HIS A N 1
ATOM 776 C CA . HIS A 1 99 ? 0.740 10.640 -6.127 1.00 77.88 99 HIS A CA 1
ATOM 777 C C . HIS A 1 99 ? 0.110 10.558 -4.734 1.00 77.88 99 HIS A C 1
ATOM 779 O O . HIS A 1 99 ? -0.694 9.665 -4.460 1.00 77.88 99 HIS A O 1
ATOM 785 N N . ASN A 1 100 ? 0.451 11.513 -3.860 1.00 68.31 100 ASN A N 1
ATOM 786 C CA . ASN A 1 100 ? -0.078 11.558 -2.490 1.00 68.31 100 ASN A CA 1
ATOM 787 C C . ASN A 1 100 ? -1.612 11.587 -2.468 1.00 68.31 100 ASN A C 1
ATOM 789 O O . ASN A 1 100 ? -2.227 10.906 -1.650 1.00 68.31 100 ASN A O 1
ATOM 793 N N . THR A 1 101 ? -2.226 12.331 -3.391 1.00 76.38 101 THR A N 1
ATOM 794 C CA . THR A 1 101 ? -3.674 12.538 -3.414 1.00 76.38 101 THR A CA 1
ATOM 795 C C . THR A 1 101 ? -4.160 12.751 -4.846 1.00 76.38 101 THR A C 1
ATOM 797 O O . THR A 1 101 ? -3.757 13.717 -5.491 1.00 76.38 101 THR A O 1
ATOM 800 N N . ALA A 1 102 ? -5.048 11.885 -5.338 1.00 79.62 102 ALA A N 1
ATOM 801 C CA . ALA A 1 102 ? -5.730 12.033 -6.620 1.00 79.62 102 ALA A CA 1
ATOM 802 C C . ALA A 1 102 ? -7.250 12.117 -6.416 1.00 79.62 102 ALA A C 1
ATOM 804 O O . ALA A 1 102 ? -7.839 11.388 -5.618 1.00 79.62 102 ALA A O 1
ATOM 805 N N . LEU A 1 103 ? -7.895 13.027 -7.145 1.00 82.69 103 LEU A N 1
ATOM 806 C CA . LEU A 1 103 ? -9.347 13.164 -7.150 1.00 82.69 103 LEU A CA 1
ATOM 807 C C . LEU A 1 103 ? -9.914 12.289 -8.270 1.00 82.69 103 LEU A C 1
ATOM 809 O O . LEU A 1 103 ? -9.787 12.612 -9.449 1.00 82.69 103 LEU A O 1
ATOM 813 N N . LEU A 1 104 ? -10.548 11.179 -7.899 1.00 82.31 104 LEU A N 1
ATOM 814 C CA . LEU A 1 104 ? -11.265 10.304 -8.816 1.00 82.31 104 LEU A CA 1
ATOM 815 C C . LEU A 1 104 ? -12.717 10.759 -8.892 1.00 82.31 104 LEU A C 1
ATOM 817 O O . LEU A 1 104 ? -13.468 10.664 -7.919 1.00 82.31 104 LEU A O 1
ATOM 821 N N . LYS A 1 105 ? -13.123 11.235 -10.068 1.00 81.19 105 LYS A N 1
ATOM 822 C CA . LYS A 1 105 ? -14.515 11.575 -10.348 1.00 81.19 105 LYS A CA 1
ATOM 823 C C . LYS A 1 105 ? -15.139 10.517 -11.249 1.00 81.19 105 LYS A C 1
ATOM 825 O O . LYS A 1 105 ? -14.663 10.281 -12.355 1.00 81.19 105 LYS A O 1
ATOM 830 N N . TRP A 1 106 ? -16.235 9.915 -10.799 1.00 79.69 106 TRP A N 1
ATOM 831 C CA . TRP A 1 106 ? -17.039 8.991 -11.594 1.00 79.69 106 TRP A CA 1
ATOM 832 C C . TRP A 1 106 ? -18.500 9.438 -11.584 1.00 79.69 106 TRP A C 1
ATOM 834 O O . TRP A 1 106 ? -19.192 9.321 -10.569 1.00 79.69 106 TRP A O 1
ATOM 844 N N . LYS A 1 107 ? -18.970 9.966 -12.723 1.00 80.69 107 LYS A N 1
ATOM 845 C CA . LYS A 1 107 ? -20.270 10.652 -12.847 1.00 80.69 107 LYS A CA 1
ATOM 846 C C . LYS A 1 107 ? -20.381 11.787 -11.810 1.00 80.69 107 LYS A C 1
ATOM 848 O O . LYS A 1 107 ? -19.564 12.706 -11.840 1.00 80.69 107 LYS A O 1
ATOM 853 N N . ASP A 1 108 ? -21.326 11.698 -10.874 1.00 76.00 108 ASP A N 1
ATOM 854 C CA . ASP A 1 108 ? -21.542 12.682 -9.799 1.00 76.00 108 ASP A CA 1
ATOM 855 C C . ASP A 1 108 ? -20.762 12.367 -8.512 1.00 76.00 108 ASP A C 1
ATOM 857 O O . ASP A 1 108 ? -20.880 13.076 -7.514 1.00 76.00 108 ASP A O 1
ATOM 861 N N . LYS A 1 109 ? -19.978 11.282 -8.503 1.00 72.06 109 LYS A N 1
ATOM 862 C CA . LYS A 1 109 ? -19.239 10.823 -7.325 1.00 72.06 109 LYS A CA 1
ATOM 863 C C . LYS A 1 109 ? -17.807 11.325 -7.384 1.00 72.06 109 LYS A C 1
ATOM 865 O O . LYS A 1 109 ? -17.136 11.134 -8.394 1.00 72.06 109 LYS A O 1
ATOM 870 N N . THR A 1 110 ? -17.336 11.881 -6.277 1.00 78.69 110 THR A N 1
ATOM 871 C CA . THR A 1 110 ? -15.947 12.305 -6.106 1.00 78.69 110 THR A CA 1
ATOM 872 C C . THR A 1 110 ? -15.331 11.528 -4.955 1.00 78.69 110 THR A C 1
ATOM 874 O O . THR A 1 110 ? -15.891 11.492 -3.861 1.00 78.69 110 THR A O 1
ATOM 877 N N . LEU A 1 111 ? -14.186 10.904 -5.205 1.00 78.88 111 LEU A N 1
ATOM 878 C CA . LEU A 1 111 ? -13.407 10.159 -4.227 1.00 78.88 111 LEU A CA 1
ATOM 879 C C . LEU A 1 111 ? -11.986 10.701 -4.231 1.00 78.88 111 LEU A C 1
ATOM 881 O O . LEU A 1 111 ? -11.412 10.955 -5.286 1.00 78.88 111 LEU A O 1
ATOM 885 N N . ILE A 1 112 ? -11.428 10.885 -3.045 1.00 82.12 112 ILE A N 1
ATOM 886 C CA . ILE A 1 112 ? -10.033 11.267 -2.879 1.00 82.12 112 ILE A CA 1
ATOM 887 C C . ILE A 1 112 ? -9.273 9.983 -2.567 1.00 82.12 112 ILE A C 1
ATOM 889 O O . ILE A 1 112 ? -9.536 9.363 -1.540 1.00 82.12 112 ILE A O 1
ATOM 893 N N . GLN A 1 113 ? -8.377 9.574 -3.461 1.00 82.75 113 GLN A N 1
ATOM 894 C CA . GLN A 1 113 ? -7.620 8.332 -3.339 1.00 82.75 113 GLN A CA 1
ATOM 895 C C . GLN A 1 113 ? -6.159 8.572 -3.713 1.00 82.75 113 GLN A C 1
ATOM 897 O O . GLN A 1 113 ? -5.863 9.291 -4.664 1.00 82.75 113 GLN A O 1
ATOM 902 N N . SER A 1 114 ? -5.234 7.962 -2.983 1.00 85.44 114 SER A N 1
ATOM 903 C CA . SER A 1 114 ? -3.826 7.925 -3.380 1.00 85.44 114 SER A CA 1
ATOM 904 C C . SER A 1 114 ? -3.623 6.898 -4.493 1.00 85.44 114 SER A C 1
ATOM 906 O O . SER A 1 114 ? -4.286 5.860 -4.526 1.00 85.44 114 SER A O 1
ATOM 908 N N . GLY A 1 115 ? -2.704 7.179 -5.409 1.00 87.12 115 GLY A N 1
ATOM 909 C CA . GLY A 1 115 ? -2.415 6.301 -6.539 1.00 87.12 115 GLY A CA 1
ATOM 910 C C . GLY A 1 115 ? -0.990 6.490 -7.028 1.00 87.12 115 GLY A C 1
ATOM 911 O O . GLY A 1 115 ? -0.266 7.348 -6.531 1.00 87.12 115 GLY A O 1
ATOM 912 N N . ALA A 1 116 ? -0.582 5.698 -8.008 1.00 89.38 116 ALA A N 1
ATOM 913 C CA . ALA A 1 116 ? 0.718 5.836 -8.642 1.00 89.38 116 ALA A CA 1
ATOM 914 C C . ALA A 1 116 ? 0.582 5.685 -10.154 1.00 89.38 116 ALA A C 1
ATOM 916 O O . ALA A 1 116 ? -0.295 4.967 -10.636 1.00 89.38 116 ALA A O 1
ATOM 917 N N . THR A 1 117 ? 1.456 6.361 -10.890 1.00 89.06 117 THR A N 1
ATOM 918 C CA . THR A 1 117 ? 1.650 6.132 -12.321 1.00 89.06 117 THR A CA 1
ATOM 919 C C . THR A 1 117 ? 2.829 5.189 -12.511 1.00 89.06 117 THR A C 1
ATOM 921 O O . THR A 1 117 ? 3.891 5.359 -11.904 1.00 89.06 117 THR A O 1
ATOM 924 N N . VAL A 1 118 ? 2.613 4.148 -13.311 1.00 90.31 118 VAL A N 1
ATOM 925 C CA . VAL A 1 118 ? 3.573 3.062 -13.529 1.00 90.31 118 VAL A CA 1
ATOM 926 C C . VAL A 1 118 ? 3.575 2.646 -14.995 1.00 90.31 118 VAL A C 1
ATOM 928 O O . VAL A 1 118 ? 2.594 2.872 -15.704 1.00 90.31 118 VAL A O 1
ATOM 931 N N . ASP A 1 119 ? 4.670 2.036 -15.446 1.00 89.44 119 ASP A N 1
ATOM 932 C CA . ASP A 1 119 ? 4.751 1.474 -16.797 1.00 89.44 119 ASP A CA 1
ATOM 933 C C . ASP A 1 119 ? 3.923 0.172 -16.915 1.00 89.44 119 ASP A C 1
ATOM 935 O O . ASP A 1 119 ? 3.723 -0.521 -15.913 1.00 89.44 119 ASP A O 1
ATOM 939 N N . PRO A 1 120 ? 3.496 -0.239 -18.126 1.00 85.81 120 PRO A N 1
ATOM 940 C CA . PRO A 1 120 ? 2.717 -1.472 -18.322 1.00 85.81 120 PRO A CA 1
ATOM 941 C C . PRO A 1 120 ? 3.392 -2.740 -17.784 1.00 85.81 120 PRO A C 1
ATOM 943 O O . PRO A 1 120 ? 2.734 -3.655 -17.288 1.00 85.81 120 PRO A O 1
ATOM 946 N N . GLY A 1 121 ? 4.728 -2.779 -17.820 1.00 87.44 121 GLY A N 1
ATOM 947 C CA . GLY A 1 121 ? 5.523 -3.892 -17.298 1.00 87.44 121 GLY A CA 1
ATOM 948 C C . GLY A 1 121 ? 5.479 -4.048 -15.774 1.00 87.44 121 GLY A C 1
ATOM 949 O O . GLY A 1 121 ? 5.853 -5.109 -15.275 1.00 87.44 121 GLY A O 1
ATOM 950 N N . PHE A 1 122 ? 4.992 -3.044 -15.035 1.00 89.94 122 PHE A N 1
ATOM 951 C CA . PHE A 1 122 ? 4.973 -3.034 -13.571 1.00 89.94 122 PHE A CA 1
ATOM 952 C C . PHE A 1 122 ? 4.242 -4.249 -12.991 1.00 89.94 122 PHE A C 1
ATOM 954 O O . PHE A 1 122 ? 4.796 -4.978 -12.173 1.00 89.94 122 PHE A O 1
ATOM 961 N N . LEU A 1 123 ? 3.022 -4.532 -13.461 1.00 87.88 123 LEU A N 1
ATOM 962 C CA . LEU A 1 123 ? 2.221 -5.639 -12.923 1.00 87.88 123 LEU A CA 1
ATOM 963 C C . LEU A 1 123 ? 2.908 -6.994 -13.105 1.00 87.88 123 LEU A C 1
ATOM 965 O O . LEU A 1 123 ? 2.870 -7.831 -12.209 1.00 87.88 123 LEU A O 1
ATOM 969 N N . THR A 1 124 ? 3.560 -7.186 -14.254 1.00 86.19 124 THR A N 1
ATOM 970 C CA . THR A 1 124 ? 4.267 -8.432 -14.580 1.00 86.19 124 THR A CA 1
ATOM 971 C C . THR A 1 124 ? 5.557 -8.558 -13.771 1.00 86.19 124 THR A C 1
ATOM 973 O O . THR A 1 124 ? 5.884 -9.648 -13.312 1.00 86.19 124 THR A O 1
ATOM 976 N N . MET A 1 125 ? 6.271 -7.448 -13.552 1.00 87.06 125 MET A N 1
ATOM 977 C CA . MET A 1 125 ? 7.507 -7.413 -12.765 1.00 87.06 125 MET A CA 1
ATOM 978 C C . MET A 1 125 ? 7.270 -7.781 -11.293 1.00 87.06 125 MET A C 1
ATOM 980 O O . MET A 1 125 ? 8.064 -8.523 -10.716 1.00 87.06 125 MET A O 1
ATOM 984 N N . PHE A 1 126 ? 6.165 -7.306 -10.712 1.00 86.19 126 PHE A N 1
ATOM 985 C CA . PHE A 1 126 ? 5.791 -7.576 -9.318 1.00 86.19 126 PHE A CA 1
ATOM 986 C C . PHE A 1 126 ? 4.873 -8.799 -9.138 1.00 86.19 126 PHE A C 1
ATOM 988 O O . PHE A 1 126 ? 4.615 -9.199 -8.007 1.00 86.19 126 PHE A O 1
ATOM 995 N N . GLY A 1 127 ? 4.396 -9.417 -10.224 1.00 83.94 127 GLY A N 1
ATOM 996 C CA . GLY A 1 127 ? 3.568 -10.628 -10.169 1.00 83.94 127 GLY A CA 1
ATOM 997 C C . GLY A 1 127 ? 2.132 -10.399 -9.683 1.00 83.94 127 GLY A C 1
ATOM 998 O O . GLY A 1 127 ? 1.518 -11.305 -9.122 1.00 83.94 127 GLY A O 1
ATOM 999 N N . PHE A 1 128 ? 1.576 -9.201 -9.878 1.00 85.25 128 PHE A N 1
ATOM 1000 C CA . PHE A 1 128 ? 0.208 -8.908 -9.450 1.00 85.25 128 PHE A CA 1
ATOM 1001 C C . PHE A 1 128 ? -0.826 -9.673 -10.283 1.00 85.25 128 PHE A C 1
ATOM 1003 O O . PHE A 1 128 ? -0.781 -9.682 -11.513 1.00 85.25 128 PHE A O 1
ATOM 1010 N N . SER A 1 129 ? -1.808 -10.263 -9.601 1.00 83.00 129 SER A N 1
ATOM 1011 C CA . SER A 1 129 ? -2.959 -10.910 -10.236 1.00 83.00 129 SER A CA 1
ATOM 1012 C C . SER A 1 129 ? -4.121 -9.926 -10.379 1.00 83.00 129 SER A C 1
ATOM 1014 O O . SER A 1 129 ? -4.512 -9.271 -9.413 1.00 83.00 129 SER A O 1
ATOM 1016 N N . LEU A 1 130 ? -4.694 -9.829 -11.580 1.00 86.75 130 LEU A N 1
ATOM 1017 C CA . LEU A 1 130 ? -5.891 -9.029 -11.841 1.00 86.75 130 LEU A CA 1
ATOM 1018 C C . LEU A 1 130 ? -7.145 -9.872 -11.593 1.00 86.75 130 LEU A C 1
ATOM 1020 O O . LEU A 1 130 ? -7.291 -10.953 -12.157 1.00 86.75 130 LEU A O 1
ATOM 1024 N N . LEU A 1 131 ? -8.075 -9.354 -10.787 1.00 88.00 131 LEU A N 1
ATOM 1025 C CA . LEU A 1 131 ? -9.382 -9.989 -10.567 1.00 88.00 131 LEU A CA 1
ATOM 1026 C C . LEU A 1 131 ? -10.300 -9.881 -11.795 1.00 88.00 131 LEU A C 1
ATOM 1028 O O . LEU A 1 131 ? -11.189 -10.704 -11.986 1.00 88.00 131 LEU A O 1
ATOM 1032 N N . SER A 1 132 ? -10.108 -8.845 -12.613 1.00 83.62 132 SER A N 1
ATOM 1033 C CA . SER A 1 132 ? -10.888 -8.580 -13.821 1.00 83.62 132 SER A CA 1
ATOM 1034 C C . SER A 1 132 ? -10.040 -7.803 -14.829 1.00 83.62 132 SER A C 1
ATOM 1036 O O . SER A 1 132 ? -9.341 -6.864 -14.448 1.00 83.62 132 SER A O 1
ATOM 1038 N N . GLY A 1 133 ? -10.149 -8.155 -16.113 1.00 84.00 133 GLY A N 1
ATOM 1039 C CA . GLY A 1 133 ? -9.367 -7.571 -17.211 1.00 84.00 133 GLY A CA 1
ATOM 1040 C C . GLY A 1 133 ? -8.189 -8.445 -17.654 1.00 84.00 133 GLY A C 1
ATOM 1041 O O . GLY A 1 133 ? -7.995 -9.545 -17.143 1.00 84.00 133 GLY A O 1
ATOM 1042 N N . ASP A 1 134 ? -7.414 -7.955 -18.625 1.00 84.00 134 ASP A N 1
ATOM 1043 C CA . ASP A 1 134 ? -6.222 -8.633 -19.150 1.00 84.00 134 ASP A CA 1
ATOM 1044 C C . ASP A 1 134 ? -4.952 -7.846 -18.788 1.00 84.00 134 ASP A C 1
ATOM 1046 O O . ASP A 1 134 ? -4.848 -6.641 -19.039 1.00 84.00 134 ASP A O 1
ATOM 1050 N N . TYR A 1 135 ? -3.977 -8.553 -18.214 1.00 78.12 135 TYR A N 1
ATOM 1051 C CA . TYR A 1 135 ? -2.674 -8.030 -17.808 1.00 78.12 135 TYR A CA 1
ATOM 1052 C C . TYR A 1 135 ? -1.829 -7.539 -18.988 1.00 78.12 135 TYR A C 1
ATOM 1054 O O . TYR A 1 135 ? -1.004 -6.647 -18.813 1.00 78.12 135 TYR A O 1
ATOM 1062 N N . ARG A 1 136 ? -2.035 -8.094 -20.190 1.00 74.31 136 ARG A N 1
ATOM 1063 C CA . ARG A 1 136 ? -1.265 -7.748 -21.400 1.00 74.31 136 ARG A CA 1
ATOM 1064 C C . ARG A 1 136 ? -1.666 -6.409 -21.997 1.00 74.31 136 ARG A C 1
ATOM 1066 O O . ARG A 1 136 ? -0.861 -5.759 -22.659 1.00 74.31 136 ARG A O 1
ATOM 1073 N N . THR A 1 137 ? -2.924 -6.029 -21.799 1.00 80.69 137 THR A N 1
ATOM 1074 C CA . THR A 1 137 ? -3.489 -4.773 -22.303 1.00 80.69 137 THR A CA 1
ATOM 1075 C C . THR A 1 137 ? -3.551 -3.685 -21.238 1.00 80.69 137 THR A C 1
ATOM 1077 O O . THR A 1 137 ? -3.788 -2.523 -21.563 1.00 80.69 137 THR A O 1
ATOM 1080 N N . ALA A 1 138 ? -3.364 -4.054 -19.971 1.00 81.44 138 ALA A N 1
ATOM 1081 C CA . ALA A 1 138 ? -3.395 -3.128 -18.854 1.00 81.44 138 ALA A CA 1
ATOM 1082 C C . ALA A 1 138 ? -2.307 -2.049 -19.007 1.00 81.44 138 ALA A C 1
ATOM 1084 O O . ALA A 1 138 ? -1.157 -2.363 -19.297 1.00 81.44 138 ALA A O 1
ATOM 1085 N N . LEU A 1 139 ? -2.679 -0.778 -18.804 1.00 84.19 139 LEU A N 1
ATOM 1086 C CA . LEU A 1 139 ? -1.796 0.400 -18.871 1.00 84.19 139 LEU A CA 1
ATOM 1087 C C . LEU A 1 139 ? -1.201 0.736 -20.250 1.00 84.19 139 LEU A C 1
ATOM 1089 O O . LEU A 1 139 ? -0.421 1.679 -20.349 1.00 84.19 139 LEU A O 1
ATOM 1093 N N . ASN A 1 140 ? -1.591 0.045 -21.327 1.00 85.31 140 ASN A N 1
ATOM 1094 C CA . ASN A 1 140 ? -1.150 0.409 -22.683 1.00 85.31 140 ASN A CA 1
ATOM 1095 C C . ASN A 1 140 ? -1.799 1.708 -23.196 1.00 85.31 140 ASN A C 1
ATOM 1097 O O . ASN A 1 140 ? -1.246 2.365 -24.075 1.00 85.31 140 ASN A O 1
ATOM 1101 N N . ASP A 1 141 ? -2.966 2.076 -22.661 1.00 85.06 141 ASP A N 1
ATOM 1102 C CA . ASP A 1 141 ? -3.634 3.348 -22.945 1.00 85.06 141 ASP A CA 1
ATOM 1103 C C . ASP A 1 141 ? -3.271 4.375 -21.853 1.00 85.06 141 ASP A C 1
ATOM 1105 O O . ASP A 1 141 ? -3.490 4.082 -20.671 1.00 85.06 141 ASP A O 1
ATOM 1109 N N . PRO A 1 142 ? -2.772 5.579 -22.206 1.00 81.50 142 PRO A N 1
ATOM 1110 C CA . PRO A 1 142 ? -2.504 6.661 -21.253 1.00 81.50 142 PRO A CA 1
ATOM 1111 C C . PRO A 1 142 ? -3.687 7.042 -20.351 1.00 81.50 142 PRO A C 1
ATOM 1113 O O . PRO A 1 142 ? -3.475 7.598 -19.274 1.00 81.50 142 PRO A O 1
ATOM 1116 N N . TYR A 1 143 ? -4.924 6.768 -20.776 1.00 82.50 143 TYR A N 1
ATOM 1117 C CA . TYR A 1 143 ? -6.143 7.049 -20.012 1.00 82.50 143 TYR A CA 1
ATOM 1118 C C . TYR A 1 143 ? -6.681 5.837 -19.243 1.00 82.50 143 TYR A C 1
ATOM 1120 O O . TYR A 1 143 ? -7.726 5.930 -18.593 1.00 82.50 143 TYR A O 1
ATOM 1128 N N . SER A 1 144 ? -5.992 4.696 -19.303 1.00 86.12 144 SER A N 1
ATOM 1129 C CA . SER A 1 144 ? -6.369 3.522 -18.522 1.00 86.12 144 SER A CA 1
ATOM 1130 C C . SER A 1 144 ? -5.910 3.647 -17.068 1.00 86.12 144 SER A C 1
ATOM 1132 O O . SER A 1 144 ? -4.837 4.161 -16.762 1.00 86.12 144 SER A O 1
ATOM 1134 N N . ILE A 1 145 ? -6.749 3.168 -16.152 1.00 87.12 145 ILE A N 1
ATOM 1135 C CA . ILE A 1 145 ? -6.482 3.149 -14.715 1.00 87.12 145 ILE A CA 1
ATOM 1136 C C . ILE A 1 145 ? -6.765 1.755 -14.175 1.00 87.12 145 ILE A C 1
ATOM 1138 O O . ILE A 1 145 ? -7.735 1.106 -14.569 1.00 87.12 145 ILE A O 1
ATOM 1142 N N . ILE A 1 146 ? -5.928 1.307 -13.247 1.00 89.19 146 ILE A N 1
ATOM 1143 C CA . ILE A 1 146 ? -6.157 0.081 -12.488 1.00 89.19 146 ILE A CA 1
ATOM 1144 C C . ILE A 1 146 ? -6.601 0.480 -11.092 1.00 89.19 146 ILE A C 1
ATOM 1146 O O . ILE A 1 146 ? -6.005 1.351 -10.459 1.00 89.19 146 ILE A O 1
ATOM 1150 N N . LEU A 1 147 ? -7.660 -0.165 -10.617 1.00 88.31 147 LEU A N 1
ATOM 1151 C CA . LEU A 1 147 ? -8.195 0.043 -9.282 1.00 88.31 147 LEU A CA 1
ATOM 1152 C C . LEU A 1 147 ? -7.928 -1.196 -8.440 1.00 88.31 147 LEU A C 1
ATOM 1154 O O . LEU A 1 147 ? -8.074 -2.323 -8.912 1.00 88.31 147 LEU A O 1
ATOM 1158 N N . THR A 1 148 ? -7.573 -0.982 -7.178 1.00 89.00 148 THR A N 1
ATOM 1159 C CA . THR A 1 148 ? -7.545 -2.072 -6.206 1.00 89.00 148 THR A CA 1
ATOM 1160 C C . THR A 1 148 ? -8.970 -2.542 -5.929 1.00 89.00 148 THR A C 1
ATOM 1162 O O . THR A 1 148 ? -9.932 -1.777 -6.055 1.00 89.00 148 THR A O 1
ATOM 1165 N N . GLU A 1 149 ? -9.112 -3.797 -5.507 1.00 87.12 149 GLU A N 1
ATOM 1166 C CA . GLU A 1 149 ? -10.408 -4.359 -5.121 1.00 87.12 149 GLU A CA 1
ATOM 1167 C C . GLU A 1 149 ? -11.101 -3.495 -4.057 1.00 87.12 149 GLU A C 1
ATOM 1169 O O . GLU A 1 149 ? -12.283 -3.172 -4.177 1.00 87.12 149 GLU A O 1
ATOM 1174 N N . GLN A 1 150 ? -10.338 -3.041 -3.061 1.00 83.81 150 GLN A N 1
ATOM 1175 C CA . GLN A 1 150 ? -10.837 -2.179 -1.994 1.00 83.81 150 GLN A CA 1
ATOM 1176 C C . GLN A 1 150 ? -11.389 -0.863 -2.541 1.00 83.81 150 GLN A C 1
ATOM 1178 O O . GLN A 1 150 ? -12.493 -0.472 -2.172 1.00 83.81 150 GLN A O 1
ATOM 1183 N N . THR A 1 151 ? -10.677 -0.188 -3.449 1.00 83.62 151 THR A N 1
ATOM 1184 C CA . THR A 1 151 ? -11.170 1.057 -4.057 1.00 83.62 151 THR A CA 1
ATOM 1185 C C . THR A 1 151 ? -12.400 0.800 -4.933 1.00 83.62 151 THR A C 1
ATOM 1187 O O . THR A 1 151 ? -13.360 1.575 -4.884 1.00 83.62 151 THR A O 1
ATOM 1190 N N . ALA A 1 152 ? -12.416 -0.306 -5.682 1.00 84.06 152 ALA A N 1
ATOM 1191 C CA . ALA A 1 152 ? -13.548 -0.692 -6.522 1.00 84.06 152 ALA A CA 1
ATOM 11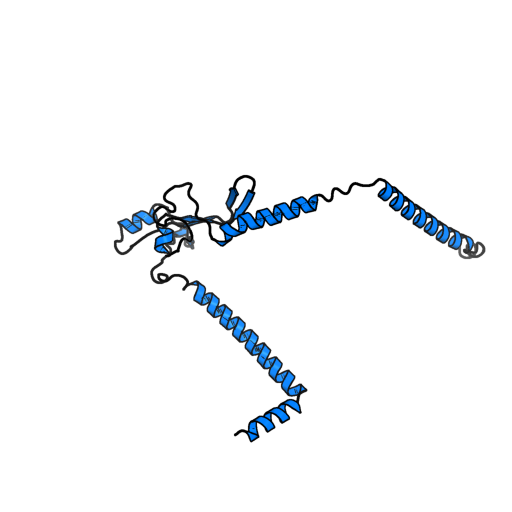92 C C . ALA A 1 152 ? -14.821 -0.973 -5.700 1.00 84.06 152 ALA A C 1
ATOM 1194 O O . ALA A 1 152 ? -15.910 -0.558 -6.100 1.00 84.0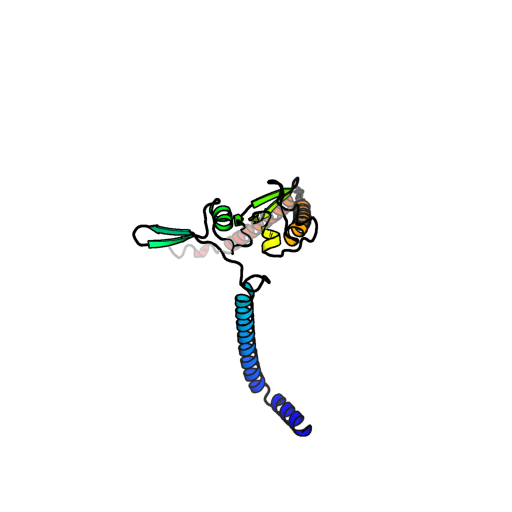6 152 ALA A O 1
ATOM 1195 N N . GLN A 1 153 ? -14.695 -1.608 -4.529 1.00 82.38 153 GLN A N 1
ATOM 1196 C CA . GLN A 1 153 ? -15.813 -1.871 -3.611 1.00 82.38 153 GLN A CA 1
ATOM 1197 C C . GLN A 1 153 ? -16.186 -0.651 -2.750 1.00 82.38 153 GLN A C 1
ATOM 1199 O O . GLN A 1 153 ? -17.363 -0.428 -2.452 1.00 82.38 153 GLN A O 1
ATOM 1204 N N . ALA A 1 154 ? -15.213 0.179 -2.371 1.00 77.56 154 ALA A N 1
ATOM 1205 C CA . ALA A 1 154 ? -15.445 1.366 -1.552 1.00 77.56 154 ALA A CA 1
ATOM 1206 C C . ALA A 1 154 ? -16.244 2.440 -2.300 1.00 77.56 154 ALA A C 1
ATOM 1208 O O . ALA A 1 154 ? -17.055 3.134 -1.689 1.00 77.56 154 ALA A O 1
ATOM 1209 N N . ALA A 1 155 ? -16.076 2.570 -3.618 1.00 72.94 155 ALA A N 1
ATOM 1210 C CA . ALA A 1 155 ? -16.795 3.562 -4.416 1.00 72.94 155 ALA A CA 1
ATOM 1211 C C . ALA A 1 155 ? -18.340 3.437 -4.353 1.00 72.94 155 ALA A C 1
ATOM 1213 O O . ALA A 1 155 ? -19.015 4.445 -4.097 1.00 72.94 155 ALA A O 1
ATOM 1214 N N . PRO A 1 156 ? -18.955 2.252 -4.552 1.00 74.06 156 PRO A N 1
ATOM 1215 C CA . PRO A 1 156 ? -20.395 2.083 -4.379 1.00 74.06 156 PRO A CA 1
ATOM 1216 C C . PRO A 1 156 ? -20.831 2.198 -2.914 1.00 74.06 156 PRO A C 1
ATOM 1218 O O . PRO A 1 156 ? -21.851 2.837 -2.655 1.00 74.06 156 PRO A O 1
ATOM 1221 N N . LEU A 1 157 ? -20.064 1.663 -1.957 1.00 71.69 157 LEU A N 1
ATOM 1222 C CA . LEU A 1 157 ? -20.397 1.729 -0.527 1.00 71.69 157 LEU A CA 1
ATOM 1223 C C . LEU A 1 157 ? -20.374 3.161 0.021 1.00 71.69 157 LEU A C 1
ATOM 1225 O O . LEU A 1 157 ? -21.317 3.578 0.692 1.00 71.69 157 LEU A O 1
ATOM 1229 N N . SER A 1 158 ? -19.340 3.933 -0.312 1.00 70.31 158 SER A N 1
ATOM 1230 C CA . SER A 1 158 ? -19.217 5.348 0.052 1.00 70.31 158 SER A CA 1
ATOM 1231 C C . SER A 1 158 ? -20.392 6.155 -0.498 1.00 70.31 158 SER A C 1
ATOM 1233 O O . SER A 1 158 ? -20.997 6.944 0.223 1.00 70.31 158 SER A O 1
ATOM 1235 N N . TRP A 1 159 ? -20.815 5.879 -1.735 1.00 70.00 159 TRP A N 1
ATOM 1236 C CA . TRP A 1 159 ? -22.008 6.504 -2.304 1.00 70.00 159 TRP A CA 1
ATOM 1237 C C . TRP A 1 159 ? -23.302 6.124 -1.585 1.00 70.00 159 TRP A C 1
ATOM 1239 O O . TRP A 1 159 ? -24.107 7.010 -1.312 1.00 70.00 159 TRP A O 1
ATOM 1249 N N . ILE A 1 160 ? -23.511 4.844 -1.257 1.00 73.88 160 ILE A N 1
ATOM 1250 C CA . ILE A 1 160 ? -24.698 4.411 -0.501 1.00 73.88 160 ILE A CA 1
ATOM 1251 C C . ILE A 1 160 ? -24.735 5.121 0.857 1.00 73.88 160 ILE A C 1
ATOM 1253 O O . ILE A 1 160 ? -25.782 5.634 1.251 1.00 73.88 160 ILE A O 1
ATOM 1257 N N . SER A 1 161 ? -23.601 5.186 1.553 1.00 72.00 161 SER A N 1
ATOM 1258 C CA . SER A 1 161 ? -23.474 5.845 2.857 1.00 72.00 161 SER A CA 1
ATOM 1259 C C . SER A 1 161 ? -23.694 7.354 2.769 1.00 72.00 161 SER A C 1
ATOM 1261 O O . SER A 1 161 ? -24.451 7.904 3.566 1.00 72.00 161 SER A O 1
ATOM 1263 N N . MET A 1 162 ? -23.111 8.013 1.765 1.00 70.81 162 MET A N 1
ATOM 1264 C CA . MET A 1 162 ? -23.293 9.445 1.520 1.00 70.81 162 MET A CA 1
ATOM 1265 C C . MET A 1 162 ? -24.747 9.765 1.169 1.00 70.81 162 MET A C 1
ATOM 1267 O O . MET A 1 162 ? -25.321 10.695 1.725 1.00 70.81 162 MET A O 1
ATOM 1271 N N . ASN A 1 163 ? -25.379 8.967 0.304 1.00 69.00 163 ASN A N 1
ATOM 1272 C CA . ASN A 1 163 ? -26.781 9.156 -0.050 1.00 69.00 163 ASN A CA 1
ATOM 1273 C C . ASN A 1 163 ? -27.693 8.932 1.165 1.00 69.00 163 ASN A C 1
ATOM 1275 O O . ASN A 1 163 ? -28.568 9.751 1.417 1.00 69.00 163 ASN A O 1
ATOM 1279 N N . LYS A 1 164 ? -27.436 7.896 1.982 1.00 68.12 164 LYS A N 1
ATOM 1280 C CA . LYS A 1 164 ? -28.144 7.670 3.257 1.00 68.12 164 LYS A CA 1
ATOM 1281 C C . LYS A 1 164 ? -27.987 8.840 4.232 1.00 68.12 164 LYS A C 1
ATOM 1283 O O . LYS A 1 164 ? -28.955 9.206 4.905 1.00 68.12 164 LYS A O 1
ATOM 1288 N N . TRP A 1 165 ? -26.791 9.420 4.319 1.00 69.12 165 TRP A N 1
ATOM 1289 C CA . TRP A 1 165 ? -26.511 10.577 5.168 1.00 69.12 165 TRP A CA 1
ATOM 1290 C C . TRP A 1 165 ? -27.236 11.833 4.667 1.00 69.12 165 TRP A C 1
ATOM 1292 O O . TRP A 1 165 ? -27.934 12.485 5.441 1.00 69.12 165 TRP A O 1
ATOM 1302 N N . LEU A 1 166 ? -27.179 12.110 3.361 1.00 65.06 166 LEU A N 1
ATOM 1303 C CA . LEU A 1 166 ? -27.864 13.245 2.735 1.00 65.06 166 LEU A CA 1
ATOM 1304 C C . LEU A 1 166 ? -29.392 13.131 2.824 1.00 65.06 166 LEU A C 1
ATOM 1306 O O . LEU A 1 166 ? -30.063 14.131 3.069 1.00 65.06 166 LEU A O 1
ATOM 1310 N N . THR A 1 167 ? -29.956 11.926 2.713 1.00 64.31 167 THR A N 1
ATOM 1311 C CA . THR A 1 167 ? -31.396 11.717 2.933 1.00 64.31 167 THR A CA 1
ATOM 1312 C C . THR A 1 167 ? -31.803 11.907 4.397 1.00 64.31 167 THR A C 1
ATOM 1314 O O . THR A 1 167 ? -32.898 12.400 4.655 1.00 64.31 167 THR A O 1
ATOM 1317 N N . ASN A 1 168 ? -30.921 11.600 5.360 1.00 61.81 168 ASN A N 1
ATOM 1318 C CA . ASN A 1 168 ? -31.153 11.904 6.781 1.00 61.81 168 ASN A CA 1
ATOM 1319 C C . ASN A 1 168 ? -31.002 13.400 7.104 1.00 61.81 168 ASN A C 1
ATOM 1321 O O . ASN A 1 168 ? -31.590 13.878 8.071 1.00 61.81 168 ASN A O 1
ATOM 1325 N N . TYR A 1 169 ? -30.296 14.160 6.262 1.00 59.72 169 TYR A N 1
ATOM 1326 C CA . TYR A 1 169 ? -30.242 15.624 6.336 1.00 59.72 169 TYR A CA 1
ATOM 1327 C C . TYR A 1 169 ? -31.547 16.309 5.892 1.00 59.72 169 TYR A C 1
ATOM 1329 O O . TYR A 1 169 ? -31.666 17.530 5.974 1.00 59.72 169 TYR A O 1
ATOM 1337 N N . SER A 1 170 ? -32.557 15.532 5.480 1.00 46.19 170 SER A N 1
ATOM 1338 C CA . SER A 1 170 ? -33.916 16.007 5.221 1.00 46.19 170 SER A CA 1
ATOM 1339 C C . SER A 1 170 ? -34.864 15.834 6.418 1.00 46.19 170 SER A C 1
ATOM 1341 O O . SER A 1 170 ? -36.071 15.685 6.227 1.00 46.19 170 SER A O 1
ATOM 1343 N N . TYR A 1 171 ? -34.374 15.986 7.654 1.00 53.97 171 TYR A N 1
ATOM 1344 C CA . TYR A 1 171 ? -35.177 16.690 8.661 1.00 53.97 171 TYR A CA 1
ATOM 1345 C C . TYR A 1 171 ? -35.141 18.179 8.301 1.00 53.97 171 TYR A C 1
ATOM 1347 O O . TYR A 1 171 ? -34.433 18.988 8.899 1.00 53.97 171 TYR A O 1
ATOM 1355 N N . ARG A 1 172 ? -35.933 18.570 7.294 1.00 48.03 172 ARG A N 1
ATOM 1356 C CA . ARG A 1 172 ? -36.454 19.935 7.289 1.00 48.03 172 ARG A CA 1
ATOM 1357 C C . ARG A 1 172 ? -37.227 20.026 8.592 1.00 48.03 172 ARG A C 1
ATOM 1359 O O . ARG A 1 172 ? -38.300 19.440 8.700 1.00 48.03 172 ARG A O 1
ATOM 1366 N N . ILE A 1 173 ? -36.661 20.681 9.599 1.00 56.41 173 ILE A N 1
ATOM 1367 C CA . ILE A 1 173 ? -37.437 21.113 10.751 1.00 56.41 173 ILE A CA 1
ATOM 1368 C C . ILE A 1 173 ? -38.477 22.038 10.130 1.00 56.41 173 ILE A C 1
ATOM 1370 O O . ILE A 1 173 ? -38.185 23.192 9.816 1.00 56.41 173 ILE A O 1
ATOM 1374 N N . SER A 1 174 ? -39.669 21.516 9.841 1.00 55.91 174 SER A N 1
ATOM 1375 C CA . SER A 1 174 ? -40.832 22.357 9.643 1.00 55.91 174 SER A CA 1
ATOM 1376 C C . SER A 1 174 ? -40.995 23.034 10.992 1.00 55.91 174 SER A C 1
ATOM 1378 O O . SER A 1 174 ? -41.531 22.428 11.922 1.00 55.91 174 SER A O 1
ATOM 1380 N N . LEU A 1 175 ? -40.389 24.213 11.146 1.00 59.69 175 LEU A N 1
ATOM 1381 C CA . LEU A 1 175 ? -40.522 25.065 12.316 1.00 59.69 175 LEU A CA 1
ATOM 1382 C C . LEU A 1 175 ? -42.008 25.390 12.434 1.00 59.69 175 LEU A C 1
ATOM 1384 O O . LEU A 1 175 ? -42.503 26.370 11.887 1.00 59.69 175 LEU A O 1
ATOM 1388 N N . SER A 1 176 ? -42.742 24.491 13.082 1.0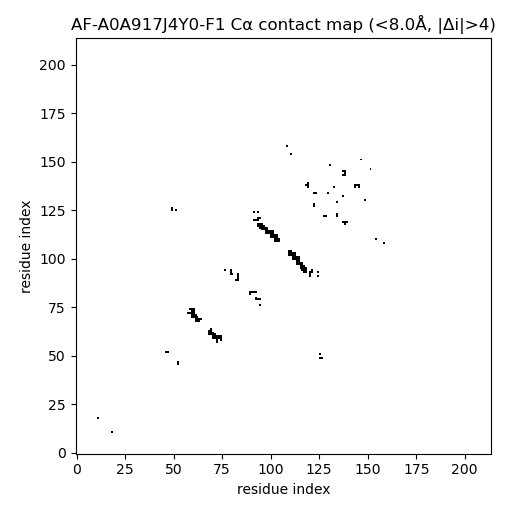0 67.31 176 SER A N 1
ATOM 1389 C CA . SER A 1 176 ? -44.135 24.687 13.414 1.00 67.31 176 SER A CA 1
ATOM 1390 C C . SER A 1 176 ? -44.155 25.866 14.372 1.00 67.31 176 SER A C 1
ATOM 1392 O O . SER A 1 176 ? -43.464 25.830 15.392 1.00 67.31 176 SER A O 1
ATOM 1394 N N . GLY A 1 177 ? -44.891 26.929 14.033 1.00 73.75 177 GLY A N 1
ATOM 1395 C CA . GLY A 1 177 ? -44.916 28.183 14.800 1.00 73.75 177 GLY A CA 1
ATOM 1396 C C . GLY A 1 177 ? -45.165 27.980 16.302 1.00 73.75 177 GLY A C 1
ATOM 1397 O O . GLY A 1 177 ? -44.692 28.753 17.129 1.00 73.75 177 GLY A O 1
ATOM 1398 N N . TRP A 1 178 ? -45.807 26.867 16.662 1.00 77.69 178 TRP A N 1
ATOM 1399 C CA . TRP A 1 178 ? -46.015 26.400 18.030 1.00 77.69 178 TRP A CA 1
ATOM 1400 C C . TRP A 1 178 ? -44.740 26.232 18.865 1.00 77.69 178 TRP A C 1
ATOM 1402 O O . TRP A 1 178 ? -44.794 26.427 20.077 1.00 77.69 178 TRP A O 1
ATOM 1412 N N . VAL A 1 179 ? -43.586 25.930 18.261 1.00 79.25 179 VAL A N 1
ATOM 1413 C CA . VAL A 1 179 ? -42.304 25.836 18.987 1.00 79.25 179 VAL A CA 1
ATOM 1414 C C . VAL A 1 179 ? -41.923 27.189 19.597 1.00 79.25 179 VAL A C 1
ATOM 1416 O O . VAL A 1 179 ? -41.448 27.246 20.730 1.00 79.25 179 VAL A O 1
ATOM 1419 N N . PHE A 1 180 ? -42.212 28.290 18.899 1.00 85.81 180 PHE A N 1
ATOM 1420 C CA . PHE A 1 180 ? -41.975 29.641 19.410 1.00 85.81 180 PHE A CA 1
ATOM 1421 C C . PHE A 1 180 ? -42.962 30.020 20.515 1.00 85.81 180 PHE A C 1
ATOM 1423 O O . PHE A 1 180 ? -42.583 30.704 21.463 1.00 85.81 180 PHE A O 1
ATOM 1430 N N . VAL A 1 181 ? -44.202 29.527 20.435 1.00 90.06 181 VAL A N 1
ATOM 1431 C CA . VAL A 1 181 ? -45.218 29.731 21.479 1.00 90.06 181 VAL A CA 1
ATOM 1432 C C . VAL A 1 181 ? -44.783 29.066 22.786 1.00 90.06 181 VAL A C 1
ATOM 1434 O O . VAL A 1 181 ? -44.781 29.714 23.832 1.00 90.06 181 VAL A O 1
ATOM 1437 N N . TRP A 1 182 ? -44.340 27.806 22.731 1.00 86.75 182 TRP A N 1
ATOM 1438 C CA . TRP A 1 182 ? -43.852 27.091 23.915 1.00 86.75 182 TRP A CA 1
ATOM 1439 C C . TRP A 1 182 ? -42.572 27.704 24.486 1.00 86.75 182 TRP A C 1
ATOM 1441 O O . TRP A 1 182 ? -42.465 27.867 25.702 1.00 86.75 182 TRP A O 1
ATOM 1451 N N . ALA A 1 183 ? -41.630 28.106 23.628 1.00 84.94 183 ALA A N 1
ATOM 1452 C CA . ALA A 1 183 ? -40.424 28.804 24.065 1.00 84.94 183 ALA A CA 1
ATOM 1453 C C . ALA A 1 183 ? -40.757 30.136 24.764 1.00 84.94 183 ALA A C 1
ATOM 1455 O O . ALA A 1 183 ? -40.233 30.416 25.843 1.00 84.94 183 ALA A O 1
ATOM 1456 N N . GLY A 1 184 ? -41.679 30.925 24.201 1.00 90.69 184 GLY A N 1
ATOM 1457 C CA . GLY A 1 184 ? -42.147 32.176 24.801 1.00 90.69 184 GLY A CA 1
ATOM 1458 C C . GLY A 1 184 ? -42.842 31.961 26.146 1.00 90.69 184 GLY A C 1
ATOM 1459 O O . GLY A 1 184 ? -42.564 32.683 27.104 1.00 90.69 184 GLY A O 1
ATOM 1460 N N . PHE A 1 185 ? -43.680 30.927 26.259 1.00 95.50 185 PHE A N 1
ATOM 1461 C CA . PHE A 1 185 ? -44.349 30.587 27.515 1.00 95.50 185 PHE A CA 1
ATOM 1462 C C . PHE A 1 185 ? -43.348 30.235 28.627 1.00 95.50 185 PHE A C 1
ATOM 1464 O O . PHE A 1 185 ? -43.472 30.724 29.753 1.00 95.50 185 PHE A O 1
ATOM 1471 N N . ILE A 1 186 ? -42.314 29.446 28.309 1.00 93.44 186 ILE A N 1
ATOM 1472 C CA . ILE A 1 186 ? -41.252 29.088 29.263 1.00 93.44 186 ILE A CA 1
ATOM 1473 C C . ILE A 1 186 ? -40.500 30.339 29.735 1.00 93.44 186 ILE A C 1
ATOM 1475 O O . ILE A 1 186 ? -40.295 30.509 30.937 1.00 93.44 186 ILE A O 1
ATOM 1479 N N . ILE A 1 187 ? -40.146 31.246 28.818 1.00 93.31 187 ILE A N 1
ATOM 1480 C CA . ILE A 1 187 ? -39.447 32.496 29.153 1.00 93.31 187 ILE A CA 1
ATOM 1481 C C . ILE A 1 187 ? -40.293 33.366 30.090 1.00 93.31 187 ILE A C 1
ATOM 1483 O O . ILE A 1 187 ? -39.791 33.825 31.117 1.00 93.31 187 ILE A O 1
ATOM 1487 N N . ILE A 1 188 ? -41.580 33.552 29.780 1.00 94.38 188 ILE A N 1
ATOM 1488 C CA . ILE A 1 188 ? -42.500 34.340 30.615 1.00 94.38 188 ILE A CA 1
ATOM 1489 C C . ILE A 1 188 ? -42.636 33.714 32.007 1.00 94.38 188 ILE A C 1
ATOM 1491 O O . ILE A 1 188 ? -42.567 34.421 33.012 1.00 94.38 188 ILE A O 1
ATOM 1495 N N . THR A 1 189 ? -42.767 32.389 32.083 1.00 94.94 189 THR A N 1
ATOM 1496 C 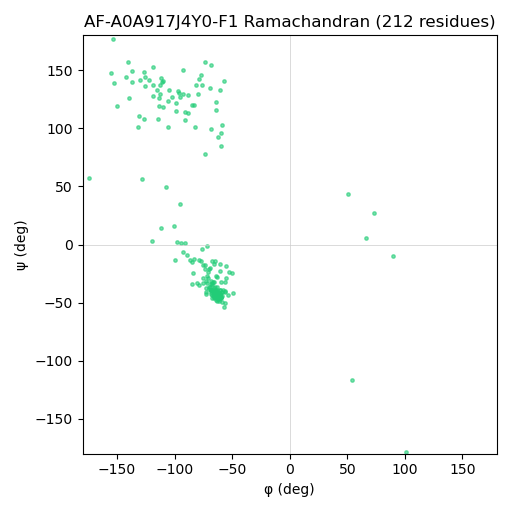CA . THR A 1 189 ? -42.885 31.670 33.361 1.00 94.94 189 THR A CA 1
ATOM 1497 C C . THR A 1 189 ? -41.643 31.863 34.230 1.00 94.94 189 THR A C 1
ATOM 1499 O O . THR A 1 189 ? -41.756 32.168 35.419 1.00 94.94 189 THR A O 1
ATOM 1502 N N . ILE A 1 190 ? -40.449 31.747 33.639 1.00 92.44 190 ILE A N 1
ATOM 1503 C CA . ILE A 1 190 ? -39.181 31.960 34.349 1.00 92.44 190 ILE A CA 1
ATOM 1504 C C . ILE A 1 190 ? -39.051 33.418 34.807 1.00 92.44 190 ILE A C 1
ATOM 1506 O O . ILE A 1 190 ? -38.652 33.666 35.947 1.00 92.44 190 ILE A O 1
ATOM 1510 N N . ALA A 1 191 ? -39.415 34.385 33.962 1.00 91.75 191 ALA A N 1
ATOM 1511 C CA . ALA A 1 191 ? -39.375 35.802 34.315 1.00 91.75 191 ALA A CA 1
ATOM 1512 C C . ALA A 1 191 ? -40.309 36.118 35.496 1.00 91.75 191 ALA A C 1
ATOM 1514 O O . ALA A 1 191 ? -39.889 36.768 36.455 1.00 91.75 191 ALA A O 1
ATOM 1515 N N . LEU A 1 192 ? -41.538 35.593 35.479 1.00 93.25 192 LEU A N 1
ATOM 1516 C CA . LEU A 1 192 ? -42.507 35.773 36.564 1.00 93.25 192 LEU A CA 1
ATOM 1517 C C . LEU A 1 192 ? -42.031 35.145 37.876 1.00 93.25 192 LEU A C 1
ATOM 1519 O O . LEU A 1 192 ? -42.110 35.787 38.924 1.00 93.25 192 LEU A O 1
ATOM 1523 N N . LEU A 1 193 ? -41.484 33.927 37.824 1.00 94.19 193 LEU A N 1
ATOM 1524 C CA . LEU A 1 193 ? -40.886 33.280 38.995 1.00 94.19 193 LEU A CA 1
ATOM 1525 C C . LEU A 1 193 ? -39.723 34.104 39.555 1.00 94.19 193 LEU A C 1
ATOM 1527 O O . LEU A 1 193 ? -39.634 34.315 40.764 1.00 94.19 193 LEU A O 1
ATOM 1531 N N . THR A 1 194 ? -38.862 34.618 38.678 1.00 92.25 194 THR A N 1
ATOM 1532 C CA . THR A 1 194 ? -37.697 35.416 39.076 1.00 92.25 194 THR A CA 1
ATOM 1533 C C . THR A 1 194 ? -38.122 36.711 39.770 1.00 92.25 194 THR A C 1
ATOM 1535 O O . THR A 1 194 ? -37.607 37.031 40.844 1.00 92.25 194 THR A O 1
ATOM 1538 N N . ILE A 1 195 ? -39.096 37.430 39.204 1.00 91.06 195 ILE A N 1
ATOM 1539 C CA . ILE A 1 195 ? -39.636 38.666 39.789 1.00 91.06 195 ILE A CA 1
ATOM 1540 C C . ILE A 1 195 ? -40.343 38.371 41.114 1.00 91.06 195 ILE A C 1
ATOM 1542 O O . ILE A 1 195 ? -40.132 39.094 42.085 1.00 91.06 195 ILE A O 1
ATOM 1546 N N . SER A 1 196 ? -41.127 37.292 41.192 1.00 90.25 196 SER A N 1
ATOM 1547 C CA . SER A 1 196 ? -41.816 36.887 42.424 1.00 90.25 196 SER A CA 1
ATOM 1548 C C . SER A 1 196 ? -40.828 36.640 43.571 1.00 90.25 196 SER A C 1
ATOM 1550 O O . SER A 1 196 ? -41.016 37.156 44.674 1.00 90.25 196 SER A O 1
ATOM 1552 N N . ILE A 1 197 ? -39.715 35.948 43.301 1.00 86.62 197 ILE A N 1
ATOM 1553 C CA . ILE A 1 197 ? -38.662 35.701 44.298 1.00 86.62 197 ILE A CA 1
ATOM 1554 C C . ILE A 1 197 ? -38.000 37.012 44.747 1.00 86.62 197 ILE A C 1
ATOM 1556 O O . ILE A 1 197 ? -37.759 37.197 45.944 1.00 86.62 197 ILE A O 1
ATOM 1560 N N . GLN A 1 198 ? -37.706 37.928 43.818 1.00 83.62 198 GLN A N 1
ATOM 1561 C CA . GLN A 1 198 ? -37.115 39.228 44.157 1.00 83.62 198 GLN A CA 1
ATOM 1562 C C . GLN A 1 198 ? -38.080 40.101 44.970 1.00 83.62 198 GLN A C 1
ATOM 1564 O O . GLN A 1 198 ? -37.661 40.701 45.958 1.00 83.62 198 GLN A O 1
ATOM 1569 N N . ALA A 1 199 ? -39.367 40.115 44.617 1.00 82.00 199 ALA A N 1
ATOM 1570 C CA . ALA A 1 199 ? -40.399 40.864 45.328 1.00 82.00 199 ALA A CA 1
ATOM 1571 C C . ALA A 1 199 ? -40.595 40.351 46.762 1.00 82.00 199 ALA A C 1
ATOM 1573 O O . ALA A 1 199 ? -40.659 41.151 47.693 1.00 82.00 199 ALA A O 1
ATOM 1574 N N . ILE A 1 200 ? -40.613 39.028 46.969 1.00 81.81 200 ILE A N 1
ATOM 1575 C CA . ILE A 1 200 ? -40.711 38.437 48.314 1.00 81.81 200 ILE A CA 1
ATOM 1576 C C . ILE A 1 200 ? -39.466 38.773 49.141 1.00 81.81 200 ILE A C 1
ATOM 1578 O O . ILE A 1 200 ? -39.589 39.195 50.291 1.00 81.81 200 ILE A O 1
ATOM 1582 N N . LYS A 1 201 ? -38.261 38.649 48.566 1.00 73.19 201 LYS A N 1
ATOM 1583 C CA . LYS A 1 201 ? -37.024 39.043 49.262 1.00 73.19 201 LYS A CA 1
ATOM 1584 C C . LYS A 1 201 ? -37.014 40.531 49.630 1.00 73.19 201 LYS A C 1
ATOM 1586 O O . LYS A 1 201 ? -36.572 40.861 50.726 1.00 73.19 201 LYS A O 1
ATOM 1591 N N . ALA A 1 202 ? -37.518 41.406 48.761 1.00 74.62 202 ALA A N 1
ATOM 1592 C CA . ALA A 1 202 ? -37.626 42.840 49.027 1.00 74.62 202 ALA A CA 1
ATOM 1593 C C . ALA A 1 202 ? -38.686 43.169 50.095 1.00 74.62 202 ALA A C 1
ATOM 1595 O O . ALA A 1 202 ? -38.446 44.024 50.938 1.00 74.62 202 ALA A O 1
ATOM 1596 N N . ALA A 1 203 ? -39.823 42.467 50.107 1.00 73.56 203 ALA A N 1
ATOM 1597 C CA . ALA A 1 203 ? -40.894 42.678 51.085 1.00 73.56 203 ALA A CA 1
ATOM 1598 C C . ALA A 1 203 ? -40.542 42.163 52.494 1.00 73.56 203 ALA A C 1
ATOM 1600 O O . ALA A 1 203 ? -40.985 42.729 53.490 1.00 73.56 203 ALA A O 1
ATOM 1601 N N . VAL A 1 204 ? -39.735 41.100 52.589 1.00 69.88 204 VAL A N 1
ATOM 1602 C CA . VAL A 1 204 ? -39.260 40.537 53.869 1.00 69.88 204 VAL A CA 1
ATOM 1603 C C . VAL A 1 204 ? -38.008 41.268 54.387 1.00 69.88 204 VAL A C 1
ATOM 1605 O O . VAL A 1 204 ? -37.661 41.157 55.567 1.00 69.88 204 VAL A O 1
ATOM 1608 N N . ALA A 1 205 ? -37.337 42.063 53.546 1.00 69.56 205 ALA A N 1
ATOM 1609 C CA . ALA A 1 205 ? -36.253 42.940 53.975 1.00 69.56 205 ALA A CA 1
ATOM 1610 C C . ALA A 1 205 ? -36.814 44.077 54.848 1.00 69.56 205 ALA A C 1
ATOM 1612 O O . ALA A 1 205 ? -37.363 45.065 54.374 1.00 69.56 205 ALA A O 1
ATOM 1613 N N . ASN A 1 206 ? -36.688 43.907 56.161 1.00 58.94 206 ASN A N 1
ATOM 1614 C CA . ASN A 1 206 ? -37.240 44.802 57.169 1.00 58.94 206 ASN A CA 1
ATOM 1615 C C . ASN A 1 206 ? -36.594 46.211 57.077 1.00 58.94 206 ASN A C 1
ATOM 1617 O O . ASN A 1 206 ? -35.390 46.336 57.337 1.00 58.94 206 ASN A O 1
ATOM 1621 N N . PRO A 1 207 ? -37.348 47.281 56.748 1.00 58.88 207 PRO A N 1
ATOM 1622 C CA . PRO A 1 207 ? -36.787 48.605 56.440 1.00 58.88 207 PRO A CA 1
ATOM 1623 C C . PRO A 1 207 ? -36.084 49.283 57.630 1.00 58.88 207 PRO A C 1
ATOM 1625 O O . PRO A 1 207 ? -35.304 50.215 57.450 1.00 58.88 207 PRO A O 1
ATOM 1628 N N . VAL A 1 208 ? -36.288 48.790 58.854 1.00 57.19 208 VAL A N 1
ATOM 1629 C CA . VAL A 1 208 ? -35.750 49.392 60.087 1.00 57.19 208 VAL A CA 1
ATOM 1630 C C . VAL A 1 208 ? -34.242 49.134 60.276 1.00 57.19 208 VAL A C 1
ATOM 1632 O O . VAL A 1 208 ? -33.582 49.848 61.028 1.00 57.19 208 VAL A O 1
ATOM 1635 N N . LYS A 1 209 ? -33.646 48.154 59.576 1.00 55.59 209 LYS A N 1
ATOM 1636 C CA . LYS A 1 209 ? -32.206 47.837 59.713 1.00 55.59 209 LYS A CA 1
ATOM 1637 C C . LYS A 1 209 ? -31.272 48.655 58.812 1.00 55.59 209 LYS A C 1
ATOM 1639 O O . LYS A 1 209 ? -30.075 48.655 59.075 1.00 55.59 209 LYS A O 1
ATOM 1644 N N . SER A 1 210 ? -31.783 49.366 57.801 1.00 58.31 210 SER A N 1
ATOM 1645 C CA . SER A 1 210 ? -30.933 50.132 56.869 1.00 58.31 210 SER A CA 1
ATOM 1646 C C . SER A 1 210 ? -30.523 51.518 57.386 1.00 58.31 210 SER A C 1
ATOM 1648 O O . SER A 1 210 ? -29.624 52.123 56.818 1.00 58.31 210 SER A O 1
ATOM 1650 N N . LEU A 1 211 ? -31.147 52.020 58.458 1.00 55.88 211 LEU A N 1
ATOM 1651 C CA . LEU A 1 211 ? -30.833 53.330 59.054 1.00 55.88 211 LEU A CA 1
ATOM 1652 C C . LEU A 1 211 ? -29.831 53.258 60.220 1.00 55.88 211 LEU A C 1
ATOM 1654 O O . LEU A 1 211 ? -29.514 54.279 60.819 1.00 55.88 211 LEU A O 1
ATOM 1658 N N . ARG A 1 212 ? -29.322 52.069 60.564 1.00 56.09 212 ARG A N 1
ATOM 1659 C CA . ARG A 1 212 ? -28.386 51.874 61.682 1.00 56.09 212 ARG A CA 1
ATOM 1660 C C . ARG A 1 212 ? -27.146 51.112 61.232 1.00 56.09 212 ARG A C 1
ATOM 1662 O O . ARG A 1 212 ? -26.911 50.023 61.739 1.00 56.09 212 ARG A O 1
ATOM 1669 N N . ASN A 1 213 ? -26.462 51.646 60.220 1.00 54.72 213 ASN A N 1
ATOM 1670 C CA . ASN A 1 213 ? -25.050 51.415 59.875 1.00 54.72 213 ASN A CA 1
ATOM 1671 C C . ASN A 1 213 ? -24.658 52.347 58.706 1.00 54.72 213 ASN A C 1
ATOM 1673 O O . ASN A 1 213 ? -24.243 51.890 57.642 1.00 54.72 213 ASN A O 1
ATOM 1677 N N . THR A 1 214 ? -24.832 53.653 58.923 1.00 50.50 214 THR A N 1
ATOM 1678 C CA . THR A 1 214 ? -23.950 54.665 58.318 1.00 50.50 214 THR A CA 1
ATOM 1679 C C . THR A 1 214 ? -23.088 55.211 59.439 1.00 50.50 214 THR A C 1
ATOM 1681 O O . THR A 1 214 ? -23.645 55.320 60.558 1.00 50.50 214 THR A O 1
#

Mean predicted aligned error: 16.03 Å

pLDDT: mean 80.82, std 11.22, range [46.19, 97.0]

Foldseek 3Di:
DVVVVVVVVVVCVVPVVVNCVVVVVVVVVVVVVVVVVVVVVVVVCVQVPFPCSVPDDQDWDWDADPNDIDIHSDDPPVPQVVCVVVPVVCPHDKDKAWDPWDWDDDPPDTDIDTDIDMALCVCVVRVPDDPDDDSVCAPPDVPHDDDDPCRVVVRVVVVVVVVVVVVVVPPPVPVPVVVVVVVVVVVVVVVVVVVVVVVVVVVPPDPVPVVPDD

Radius of gyration: 37.28 Å; Cα contacts (8 Å, |Δi|>4): 105; chains: 1; bounding box: 77×94×85 Å